Protein AF-F9Q766-F1 (afdb_monomer)

InterPro domains:
  IPR003607 HD/PDEase domain [SM00471] (65-182)
  IPR003607 HD/PDEase domain [cd00077] (67-190)
  IPR006674 HD domain [PF01966] (69-176)
  IPR006674 HD domain [PS51831] (69-190)
  IPR010043 Bifunctional uridylyltransferase/uridylyl-removing enzyme [MF_00277] (1-190)
  IPR010043 Bifunctional uridylyltransferase/uridylyl-removing enzyme [PTHR47320] (4-185)

Radius of gyration: 17.37 Å; Cα contacts (8 Å, |Δi|>4): 204; chains: 1; bounding box: 48×36×42 Å

Organism: NCBI:txid1035188

Sequence (190 aa):
MQIALDSLTIKLSELPLAREKFIRLFNQPQAIRRAFLPMHQYGVLSAYLPQWQAIAGLMQFDLFHIYTVDEHTLQVMLKLENLLSENAAQEHPIAHRIFSQLQDRSLIYSAALFHDIAKGRGGDHAELGAEDIAEFAVLHGFDARESDTMQWLVRAHLLMSVTAQRRDIYDPEVVLDFAGKVKTEYVWII

Solvent-accessible surface area (backbone atoms only — not comparable to full-atom values): 10577 Å² total; per-residue (Å²): 106,55,75,66,55,75,66,53,92,63,54,48,57,76,39,68,70,49,36,56,50,56,53,53,39,50,70,39,88,59,25,44,75,72,44,51,49,5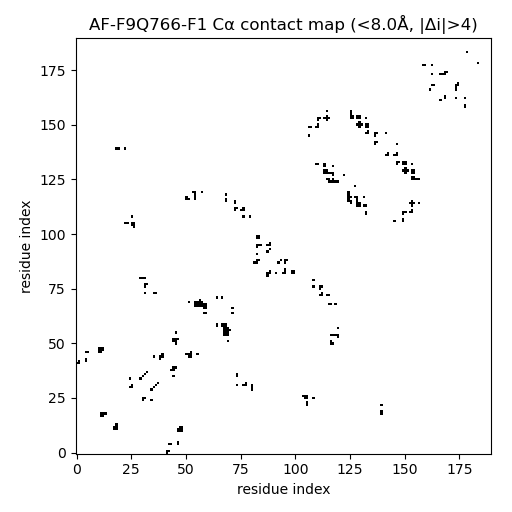2,28,50,80,52,44,49,42,36,49,40,36,66,54,48,48,69,22,55,81,35,72,50,97,56,99,78,46,92,45,26,54,43,57,43,37,50,52,53,44,44,52,58,60,44,29,72,36,75,67,27,44,71,80,36,45,67,60,15,52,57,63,62,64,50,88,71,42,42,60,64,52,50,24,45,66,28,35,64,43,27,52,91,71,69,83,62,30,29,59,51,14,17,54,54,43,37,56,49,24,59,77,64,69,48,52,72,68,56,27,52,50,33,23,48,51,12,46,45,61,55,54,62,59,52,44,66,74,75,46,62,78,86,40,66,66,54,49,50,55,50,46,64,72,71,51,91,81,88,80,75,96,124

pLDDT: mean 89.57, std 13.75, range [28.5, 98.56]

Structure (mmCIF, N/CA/C/O backbone):
data_AF-F9Q766-F1
#
_entry.id   AF-F9Q766-F1
#
loop_
_atom_site.group_PDB
_atom_site.id
_atom_site.type_symbol
_atom_site.label_atom_id
_atom_site.label_alt_id
_atom_site.label_comp_id
_atom_site.label_asym_id
_atom_site.label_entity_id
_atom_site.label_seq_id
_atom_site.pdbx_PDB_ins_code
_atom_site.Cartn_x
_atom_site.Cartn_y
_atom_site.Cartn_z
_atom_site.occupancy
_atom_site.B_iso_or_equiv
_atom_site.auth_seq_id
_atom_site.auth_comp_id
_atom_site.auth_asym_id
_atom_site.auth_atom_id
_atom_site.pdbx_PDB_model_num
ATOM 1 N N . MET A 1 1 ? 19.898 7.372 -14.081 1.00 59.47 1 MET A N 1
ATOM 2 C CA . MET A 1 1 ? 19.228 6.198 -13.486 1.00 59.47 1 MET A CA 1
ATOM 3 C C . MET A 1 1 ? 18.060 5.734 -14.346 1.00 59.47 1 MET A C 1
ATOM 5 O O . MET A 1 1 ? 18.115 4.591 -14.763 1.00 59.47 1 MET A O 1
ATOM 9 N N . GLN A 1 2 ? 17.114 6.605 -14.724 1.00 57.94 2 GLN A N 1
ATOM 10 C CA . GLN A 1 2 ? 16.000 6.257 -15.628 1.00 57.94 2 GLN A CA 1
ATOM 11 C C . GLN A 1 2 ? 16.443 5.547 -16.926 1.00 57.94 2 GLN A C 1
ATOM 13 O O . GLN A 1 2 ? 15.983 4.454 -17.211 1.00 57.94 2 GLN A O 1
ATOM 18 N N . ILE A 1 3 ? 17.470 6.074 -17.609 1.00 59.19 3 ILE A N 1
ATOM 19 C CA . ILE A 1 3 ? 18.052 5.476 -18.831 1.00 59.19 3 ILE A CA 1
ATOM 20 C C . ILE A 1 3 ? 18.528 4.018 -18.634 1.00 59.19 3 ILE A C 1
ATOM 22 O O . ILE A 1 3 ? 18.512 3.231 -19.573 1.00 59.19 3 ILE A O 1
ATOM 26 N N . ALA A 1 4 ? 18.961 3.647 -17.423 1.00 65.12 4 ALA A N 1
ATOM 27 C CA . ALA A 1 4 ? 19.402 2.285 -17.111 1.00 65.12 4 ALA A CA 1
ATOM 28 C C . ALA A 1 4 ? 18.243 1.352 -16.715 1.00 65.12 4 ALA A C 1
ATOM 30 O O . ALA A 1 4 ? 18.403 0.138 -16.755 1.00 65.12 4 ALA A O 1
ATOM 31 N N . LEU A 1 5 ? 17.098 1.907 -16.307 1.00 70.69 5 LEU A N 1
ATOM 32 C CA . LEU A 1 5 ? 15.878 1.144 -16.038 1.00 70.69 5 LEU A CA 1
ATOM 33 C C . LEU A 1 5 ? 15.103 0.892 -17.334 1.00 70.69 5 LEU A C 1
ATOM 35 O O . LEU A 1 5 ? 14.621 -0.214 -17.546 1.00 70.69 5 LEU A O 1
ATOM 39 N N . ASP A 1 6 ? 15.071 1.876 -18.233 1.00 66.44 6 ASP A N 1
ATOM 40 C CA . ASP A 1 6 ? 14.420 1.763 -19.543 1.00 66.44 6 ASP A CA 1
ATOM 41 C C . ASP A 1 6 ? 15.143 0.767 -20.475 1.00 66.44 6 ASP A C 1
ATOM 43 O O . ASP A 1 6 ? 14.571 0.297 -21.456 1.00 66.44 6 ASP A O 1
ATOM 47 N N . SER A 1 7 ? 16.401 0.421 -20.172 1.00 66.88 7 SER A N 1
ATOM 48 C CA . SER A 1 7 ? 17.181 -0.591 -20.896 1.00 66.88 7 SER A CA 1
ATOM 49 C C . SER A 1 7 ? 17.022 -2.015 -20.346 1.00 66.88 7 SER A C 1
ATOM 51 O O . SER A 1 7 ? 17.626 -2.949 -20.885 1.00 66.88 7 SER A O 1
ATOM 53 N N . LEU A 1 8 ? 16.220 -2.211 -19.291 1.00 74.94 8 LEU A N 1
ATOM 54 C CA . LEU A 1 8 ? 15.930 -3.538 -18.758 1.00 74.94 8 LEU A CA 1
ATOM 55 C C . LEU A 1 8 ? 15.088 -4.337 -19.759 1.00 74.94 8 LEU A C 1
ATOM 57 O O . LEU A 1 8 ? 13.990 -3.950 -20.143 1.00 74.94 8 LEU A O 1
ATOM 61 N N . THR A 1 9 ? 15.598 -5.502 -20.150 1.00 74.69 9 THR A N 1
ATOM 62 C CA . THR A 1 9 ? 14.913 -6.446 -21.052 1.00 74.69 9 THR A CA 1
ATOM 63 C C . THR A 1 9 ? 13.869 -7.301 -20.335 1.00 74.69 9 THR A C 1
ATOM 65 O O . THR A 1 9 ? 13.012 -7.899 -20.980 1.00 74.69 9 THR A O 1
ATOM 68 N N . ILE A 1 10 ? 13.943 -7.370 -19.005 1.00 82.00 10 ILE A N 1
ATOM 69 C CA . ILE A 1 10 ? 13.061 -8.150 -18.137 1.00 82.00 10 ILE A CA 1
ATOM 70 C C . ILE A 1 10 ? 12.613 -7.232 -16.996 1.00 82.00 10 ILE A C 1
ATOM 72 O O . ILE A 1 10 ? 13.434 -6.510 -16.426 1.00 82.00 10 ILE A O 1
ATOM 76 N N . LYS A 1 11 ? 11.319 -7.257 -16.654 1.00 84.06 11 LYS A N 1
ATOM 77 C CA . LYS A 1 11 ? 10.776 -6.478 -15.530 1.00 84.06 11 LYS A CA 1
ATOM 78 C C . LYS A 1 11 ? 11.410 -6.940 -14.220 1.00 84.06 11 LYS A C 1
ATOM 80 O O . LYS A 1 11 ? 11.634 -8.135 -14.028 1.00 84.06 11 LYS A O 1
ATOM 85 N N . LEU A 1 12 ? 11.649 -6.020 -13.284 1.00 90.56 12 LEU A N 1
ATOM 86 C CA . LEU A 1 12 ? 12.284 -6.386 -12.011 1.00 90.56 12 LEU A CA 1
ATOM 87 C C . LEU A 1 12 ? 11.450 -7.411 -11.227 1.00 90.56 12 LEU A C 1
ATOM 89 O O . LEU A 1 12 ? 12.023 -8.299 -10.606 1.00 90.56 12 LEU A O 1
ATOM 93 N N . SER A 1 13 ? 10.120 -7.343 -11.312 1.00 92.25 13 SER A N 1
ATOM 94 C CA . SER A 1 13 ? 9.201 -8.296 -10.679 1.00 92.25 13 SER A CA 1
ATOM 95 C C . SER A 1 13 ? 9.311 -9.729 -11.213 1.00 92.25 13 SER A C 1
ATOM 97 O O . SER A 1 13 ? 8.931 -10.655 -10.505 1.00 92.25 13 SER A O 1
ATOM 99 N N . GLU A 1 14 ? 9.902 -9.973 -12.385 1.00 91.06 14 GLU A N 1
ATOM 100 C CA . GLU A 1 14 ? 10.141 -11.336 -12.891 1.00 91.06 14 GLU A CA 1
ATOM 101 C C . GLU A 1 14 ? 11.325 -12.020 -12.190 1.00 91.06 14 GLU A C 1
ATOM 103 O O . GLU A 1 14 ? 11.412 -13.250 -12.151 1.00 91.06 14 GLU A O 1
ATOM 108 N N . LEU A 1 15 ? 12.217 -11.250 -11.559 1.00 93.88 15 LEU A N 1
ATOM 109 C CA . LEU A 1 15 ? 13.381 -11.778 -10.850 1.00 93.88 15 LEU A CA 1
ATOM 110 C C . LEU A 1 15 ? 12.980 -12.246 -9.436 1.00 93.88 15 LEU A C 1
ATOM 112 O O . LEU A 1 15 ? 12.622 -11.408 -8.605 1.00 93.88 15 LEU A O 1
ATOM 116 N N . PRO A 1 16 ? 13.109 -13.545 -9.087 1.00 94.75 16 PRO A N 1
ATOM 117 C CA . PRO A 1 16 ? 12.688 -14.052 -7.775 1.00 94.75 16 PRO A CA 1
ATOM 118 C C . PRO A 1 16 ? 13.337 -13.324 -6.592 1.00 94.75 16 PRO A C 1
ATOM 120 O O . PRO A 1 16 ? 12.666 -12.981 -5.622 1.00 94.75 16 PRO A O 1
ATOM 123 N N . LEU A 1 17 ? 14.632 -13.011 -6.703 1.00 95.31 17 LEU A N 1
ATOM 124 C CA . LEU A 1 17 ? 15.362 -12.286 -5.662 1.00 95.31 17 LEU A CA 1
ATOM 125 C C . LEU A 1 17 ? 14.868 -10.840 -5.498 1.00 95.31 17 LEU A C 1
ATOM 127 O O . LEU A 1 17 ? 14.910 -10.295 -4.396 1.00 95.31 17 LEU A O 1
ATOM 131 N N . ALA A 1 18 ? 14.412 -10.204 -6.580 1.00 95.62 18 ALA A N 1
ATOM 132 C CA . ALA A 1 18 ? 13.830 -8.871 -6.497 1.00 95.62 18 ALA A CA 1
ATOM 133 C C . ALA A 1 18 ? 12.476 -8.919 -5.783 1.00 95.62 18 ALA A C 1
ATOM 135 O O . ALA A 1 18 ? 12.241 -8.071 -4.928 1.00 95.62 18 ALA A O 1
ATOM 136 N N . ARG A 1 19 ? 11.648 -9.943 -6.046 1.00 96.75 19 ARG A N 1
ATOM 137 C CA . ARG A 1 19 ? 10.374 -10.156 -5.337 1.00 96.75 19 ARG A CA 1
ATOM 138 C C . ARG A 1 19 ? 10.551 -10.355 -3.847 1.00 96.75 19 ARG A C 1
ATOM 140 O O . ARG A 1 19 ? 9.938 -9.647 -3.051 1.00 96.75 19 ARG A O 1
ATOM 147 N N . GLU A 1 20 ? 11.457 -11.249 -3.471 1.00 95.94 20 GLU A N 1
ATOM 148 C CA . GLU A 1 20 ? 11.796 -11.490 -2.070 1.00 95.94 20 GLU A CA 1
ATOM 149 C C . GLU A 1 20 ? 12.248 -10.196 -1.375 1.00 95.94 20 GLU A C 1
ATOM 151 O O . GLU A 1 20 ? 11.789 -9.871 -0.279 1.00 95.94 20 GLU A O 1
ATOM 156 N N . LYS A 1 21 ? 13.137 -9.425 -2.017 1.00 96.56 21 LYS A N 1
ATOM 157 C CA . LYS A 1 21 ? 13.626 -8.156 -1.463 1.00 96.56 21 LYS A CA 1
ATOM 158 C C . LYS A 1 21 ? 12.526 -7.103 -1.374 1.00 96.56 21 LYS A C 1
ATOM 160 O O . LYS A 1 21 ? 12.472 -6.416 -0.361 1.00 96.56 21 LYS A O 1
ATOM 165 N N . PHE A 1 22 ? 11.671 -6.987 -2.387 1.00 97.44 22 PHE A N 1
ATOM 166 C CA . PHE A 1 22 ? 10.575 -6.022 -2.423 1.00 97.44 22 PHE A CA 1
ATOM 167 C C . PHE A 1 22 ? 9.623 -6.223 -1.242 1.00 97.44 22 PHE A C 1
ATOM 169 O O . PHE A 1 22 ? 9.374 -5.280 -0.498 1.00 97.44 22 PHE A O 1
ATOM 176 N N . ILE A 1 23 ? 9.180 -7.460 -0.998 1.00 97.25 23 ILE A N 1
ATOM 177 C CA . ILE A 1 23 ? 8.314 -7.771 0.147 1.00 97.25 23 ILE A CA 1
ATOM 178 C C . ILE A 1 23 ? 9.034 -7.507 1.471 1.00 97.25 23 ILE A C 1
ATOM 180 O O . ILE A 1 23 ? 8.492 -6.852 2.359 1.00 97.25 23 ILE A O 1
ATOM 184 N N . ARG A 1 24 ? 10.307 -7.905 1.594 1.00 96.12 24 ARG A N 1
ATOM 185 C CA . ARG A 1 24 ? 11.097 -7.643 2.809 1.00 96.12 24 ARG A CA 1
ATOM 186 C C . ARG A 1 24 ? 11.264 -6.162 3.140 1.00 96.12 24 ARG A C 1
ATOM 188 O O . ARG A 1 24 ? 11.460 -5.850 4.317 1.00 96.12 24 ARG A O 1
ATOM 195 N N . LEU A 1 25 ? 11.211 -5.264 2.151 1.00 97.25 25 LEU A N 1
ATOM 196 C CA . LEU A 1 25 ? 11.295 -3.824 2.397 1.00 97.25 25 LEU A CA 1
ATOM 197 C C . LEU A 1 25 ? 10.145 -3.339 3.280 1.00 97.25 25 LEU A C 1
ATOM 199 O O . LEU A 1 25 ? 10.403 -2.510 4.145 1.00 97.25 25 LEU A O 1
ATOM 203 N N . PHE A 1 26 ? 8.929 -3.877 3.134 1.00 96.44 26 PHE A N 1
ATOM 204 C CA . PHE A 1 26 ? 7.757 -3.452 3.915 1.00 96.44 26 PHE A CA 1
ATOM 205 C C . PHE A 1 26 ? 7.918 -3.628 5.428 1.00 96.44 26 PHE A C 1
ATOM 207 O O . PHE A 1 26 ? 7.305 -2.895 6.203 1.00 96.44 26 PHE A O 1
ATOM 214 N N . ASN A 1 27 ? 8.777 -4.556 5.849 1.00 94.00 27 ASN A N 1
ATOM 215 C CA . ASN A 1 27 ? 9.058 -4.824 7.257 1.00 94.00 27 ASN A CA 1
ATOM 216 C C . ASN A 1 27 ? 10.316 -4.106 7.776 1.00 94.00 27 ASN A C 1
ATOM 218 O O . ASN A 1 27 ? 10.723 -4.321 8.917 1.00 94.00 27 ASN A O 1
ATOM 222 N N . GLN A 1 28 ? 10.948 -3.245 6.970 1.00 95.75 28 GLN A N 1
ATOM 223 C CA . GLN A 1 28 ? 12.070 -2.424 7.425 1.00 95.75 28 GLN A CA 1
ATOM 224 C C . GLN A 1 28 ? 11.591 -1.152 8.143 1.00 95.75 28 GLN A C 1
ATOM 226 O O . GLN A 1 28 ? 10.546 -0.593 7.801 1.00 95.75 28 GLN A O 1
ATOM 231 N N . PRO A 1 29 ? 12.367 -0.624 9.108 1.00 93.31 29 PRO A N 1
ATOM 232 C CA . PRO A 1 29 ? 12.057 0.652 9.737 1.00 93.31 29 PRO A CA 1
ATOM 233 C C . PRO A 1 29 ? 11.992 1.782 8.710 1.00 93.31 29 PRO A C 1
ATOM 235 O O . PRO A 1 29 ? 12.954 2.018 7.973 1.00 93.31 29 PRO A O 1
ATOM 238 N N . GLN A 1 30 ? 10.878 2.515 8.721 1.00 95.81 30 GLN A N 1
ATOM 239 C CA . GLN A 1 30 ? 10.600 3.598 7.776 1.00 95.81 30 GLN A CA 1
ATOM 240 C C . GLN A 1 30 ? 10.667 3.138 6.304 1.00 95.81 30 GLN A C 1
ATOM 242 O O . GLN A 1 30 ? 11.219 3.839 5.452 1.00 95.81 30 GLN A O 1
ATOM 247 N N . ALA A 1 31 ? 10.165 1.930 6.023 1.00 96.50 31 ALA A N 1
ATOM 248 C CA . ALA A 1 31 ? 10.119 1.316 4.700 1.00 96.50 31 ALA A CA 1
ATOM 249 C C . ALA A 1 31 ? 9.670 2.283 3.597 1.00 96.50 31 ALA A C 1
ATOM 251 O O . ALA A 1 31 ? 10.322 2.398 2.558 1.00 96.50 31 ALA A O 1
ATOM 252 N N . ILE A 1 32 ? 8.575 3.004 3.819 1.00 98.06 32 ILE A N 1
ATOM 253 C CA . ILE A 1 32 ? 7.958 3.854 2.810 1.00 98.06 32 ILE A CA 1
ATOM 254 C C . ILE A 1 32 ? 8.838 5.066 2.553 1.00 98.06 32 ILE A C 1
ATOM 256 O O . ILE A 1 32 ? 9.240 5.306 1.414 1.00 98.06 32 ILE A O 1
ATOM 260 N N . ARG A 1 33 ? 9.228 5.787 3.608 1.00 98.06 33 ARG A N 1
ATOM 261 C CA . ARG A 1 33 ? 10.082 6.972 3.480 1.00 98.06 33 ARG A CA 1
ATOM 262 C C . ARG A 1 33 ? 11.474 6.653 2.938 1.00 98.06 33 ARG A C 1
ATOM 264 O O . ARG A 1 33 ? 12.026 7.454 2.189 1.00 98.06 33 ARG A O 1
ATOM 271 N N . ARG A 1 34 ? 12.067 5.524 3.333 1.00 97.62 34 ARG A N 1
ATOM 272 C CA . ARG A 1 34 ? 13.469 5.191 3.025 1.00 97.62 34 ARG A CA 1
ATOM 273 C C . ARG A 1 34 ? 13.648 4.323 1.787 1.00 97.62 34 ARG A C 1
ATOM 275 O O . ARG A 1 34 ? 14.756 4.306 1.257 1.00 97.62 34 ARG A O 1
ATOM 282 N N . ALA A 1 35 ? 12.614 3.616 1.337 1.00 97.19 35 ALA A N 1
ATOM 283 C CA . ALA A 1 35 ? 12.692 2.749 0.165 1.00 97.19 35 ALA A CA 1
ATOM 284 C C . ALA A 1 35 ? 11.667 3.122 -0.910 1.00 97.19 35 ALA A C 1
ATOM 286 O O . ALA A 1 35 ? 12.073 3.504 -2.004 1.00 97.19 35 ALA A O 1
ATOM 287 N N . PHE A 1 36 ? 10.366 3.075 -0.614 1.00 98.06 36 PHE A N 1
ATOM 288 C CA . PHE A 1 36 ? 9.330 3.234 -1.647 1.00 98.06 36 PHE A CA 1
ATOM 289 C C . PHE A 1 36 ? 9.278 4.643 -2.240 1.00 98.06 36 PHE A C 1
ATOM 291 O O . PHE A 1 36 ? 9.164 4.787 -3.455 1.00 98.06 36 PHE A O 1
ATOM 298 N N . LEU A 1 37 ? 9.439 5.679 -1.415 1.00 97.62 37 LEU A N 1
ATOM 299 C CA . LEU A 1 37 ? 9.483 7.062 -1.883 1.00 97.62 37 LEU A CA 1
ATOM 300 C C . LEU A 1 37 ? 10.687 7.308 -2.822 1.00 97.62 37 LEU A C 1
ATOM 302 O O . LEU A 1 37 ? 10.465 7.759 -3.946 1.00 97.62 37 LEU A O 1
ATOM 306 N N . PRO A 1 38 ? 11.939 6.942 -2.468 1.00 97.06 38 PRO A N 1
ATOM 307 C CA . PRO A 1 38 ? 13.047 6.962 -3.424 1.00 97.06 38 PRO A CA 1
ATOM 308 C C . PRO A 1 38 ? 12.810 6.090 -4.663 1.00 97.06 38 PRO A C 1
ATOM 310 O O . PRO A 1 38 ? 13.111 6.512 -5.776 1.00 97.06 38 PRO A O 1
ATOM 313 N N . MET A 1 39 ? 12.257 4.882 -4.508 1.00 96.56 39 MET A N 1
ATOM 314 C CA . MET A 1 39 ? 11.959 4.000 -5.642 1.00 96.56 39 MET A CA 1
ATOM 315 C C . MET A 1 39 ? 10.992 4.651 -6.629 1.00 96.56 39 MET A C 1
ATOM 317 O O . MET A 1 39 ? 11.165 4.492 -7.835 1.00 96.56 39 MET A O 1
ATOM 321 N N . HIS A 1 40 ? 10.005 5.394 -6.136 1.00 96.12 40 HIS A N 1
ATOM 322 C CA . HIS A 1 40 ? 9.117 6.185 -6.970 1.00 96.12 40 HIS A CA 1
ATOM 323 C C . HIS A 1 40 ? 9.859 7.335 -7.665 1.00 96.12 40 HIS A C 1
ATOM 325 O O . HIS A 1 40 ? 9.851 7.401 -8.893 1.00 96.12 40 HIS A O 1
ATOM 331 N N . GLN A 1 41 ? 10.574 8.173 -6.905 1.00 94.75 41 GLN A N 1
ATOM 332 C CA . GLN A 1 41 ? 11.314 9.337 -7.424 1.00 94.75 41 GLN A CA 1
ATOM 333 C C . GLN A 1 41 ? 12.322 8.976 -8.521 1.00 94.75 41 GLN A C 1
ATOM 335 O O . GLN A 1 41 ? 12.615 9.777 -9.407 1.00 94.75 41 GLN A O 1
ATOM 340 N N . TYR A 1 42 ? 12.870 7.767 -8.448 1.00 93.69 42 TYR A N 1
ATOM 341 C CA . TYR A 1 42 ? 13.897 7.275 -9.353 1.00 93.69 42 TYR A CA 1
ATOM 342 C C . TYR A 1 42 ? 13.393 6.280 -10.405 1.00 93.69 42 TYR A C 1
ATOM 344 O O . TYR A 1 42 ? 14.214 5.702 -11.118 1.00 93.69 42 TYR A O 1
ATOM 352 N N . GLY A 1 43 ? 12.076 6.066 -10.495 1.00 91.94 43 GLY A N 1
ATOM 353 C CA . GLY A 1 43 ? 11.441 5.211 -11.504 1.00 91.94 43 GLY A CA 1
ATOM 354 C C . GLY A 1 43 ? 11.577 3.703 -11.268 1.00 91.94 43 GLY A C 1
ATOM 355 O O . GLY A 1 43 ? 11.085 2.911 -12.069 1.00 91.94 43 GLY A O 1
ATOM 356 N N . VAL A 1 44 ? 12.198 3.279 -10.163 1.00 94.38 44 VAL A N 1
ATOM 357 C CA . VAL A 1 44 ? 12.340 1.861 -9.792 1.00 94.38 44 VAL A CA 1
ATOM 358 C C . VAL A 1 44 ? 10.973 1.221 -9.567 1.00 94.38 44 VAL A C 1
ATOM 360 O O . VAL A 1 44 ? 10.765 0.081 -9.972 1.00 94.38 44 VAL A O 1
ATOM 363 N N . LEU A 1 45 ? 10.032 1.948 -8.957 1.00 94.62 45 LEU A N 1
ATOM 364 C CA . LEU A 1 45 ? 8.690 1.426 -8.699 1.00 94.62 45 LEU A CA 1
ATOM 365 C C . LEU A 1 45 ? 7.926 1.172 -10.009 1.00 94.62 45 LEU A C 1
ATOM 367 O O . LEU A 1 45 ? 7.337 0.107 -10.157 1.00 94.62 45 LEU A O 1
ATOM 371 N N . SER A 1 46 ? 8.041 2.069 -10.995 1.00 93.31 46 SER A N 1
ATOM 372 C CA . SER A 1 46 ? 7.484 1.876 -12.344 1.00 93.31 46 SER A CA 1
ATOM 373 C C . SER A 1 46 ? 8.147 0.716 -13.097 1.00 93.31 46 SER A C 1
ATOM 375 O O . SER A 1 46 ? 7.470 -0.045 -13.779 1.00 93.31 46 SER A O 1
ATOM 377 N N . ALA A 1 47 ? 9.467 0.548 -12.955 1.00 92.31 47 ALA A N 1
ATOM 378 C CA . ALA A 1 47 ? 10.200 -0.569 -13.560 1.00 92.31 47 ALA A CA 1
ATOM 379 C C . ALA A 1 47 ? 9.873 -1.927 -12.907 1.00 92.31 47 ALA A C 1
ATOM 381 O O . ALA A 1 47 ? 1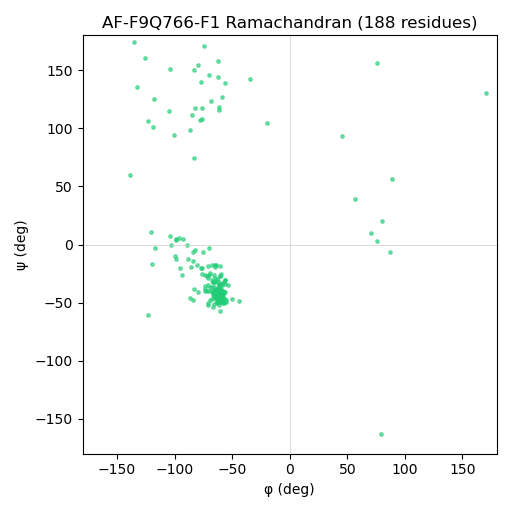0.021 -2.985 -13.527 1.00 92.31 47 ALA A O 1
ATOM 382 N N . TYR A 1 48 ? 9.455 -1.907 -11.641 1.00 94.75 48 TYR A N 1
ATOM 383 C CA . TYR A 1 48 ? 9.060 -3.092 -10.892 1.00 94.75 48 TYR A CA 1
ATOM 384 C C . TYR A 1 48 ? 7.602 -3.479 -11.147 1.00 94.75 48 TYR A C 1
ATOM 386 O O . TYR A 1 48 ? 7.319 -4.647 -11.420 1.00 94.75 48 TYR A O 1
ATOM 394 N N . LEU A 1 49 ? 6.693 -2.506 -11.078 1.00 93.69 49 LEU A N 1
ATOM 395 C CA . LEU A 1 49 ? 5.251 -2.699 -11.159 1.00 93.69 49 LEU A CA 1
ATOM 396 C C . LEU A 1 49 ? 4.689 -1.947 -12.382 1.00 93.69 49 LEU A C 1
ATOM 398 O O . LEU A 1 49 ? 4.487 -0.735 -12.313 1.00 93.69 49 LEU A O 1
ATOM 402 N N . PRO A 1 50 ? 4.396 -2.635 -13.500 1.00 90.12 50 PRO A N 1
ATOM 403 C CA . PRO A 1 50 ? 3.859 -2.007 -14.713 1.00 90.12 50 PRO A CA 1
ATOM 404 C C . PRO A 1 50 ? 2.570 -1.215 -14.477 1.00 90.12 50 PRO A C 1
ATOM 406 O O . PRO A 1 50 ? 2.347 -0.174 -15.086 1.00 90.12 50 PRO A O 1
ATOM 409 N N . GLN A 1 51 ? 1.733 -1.688 -13.557 1.00 94.31 51 GLN A N 1
ATOM 410 C CA . GLN A 1 51 ? 0.510 -1.019 -13.139 1.00 94.31 51 GLN A CA 1
ATOM 411 C C . GLN A 1 51 ? 0.797 0.364 -12.529 1.00 94.31 51 GLN A C 1
ATOM 413 O O . GLN A 1 51 ? 0.052 1.310 -12.773 1.00 94.31 51 GLN A O 1
ATOM 418 N N . TRP A 1 52 ? 1.918 0.510 -11.811 1.00 96.31 52 TRP A N 1
ATOM 419 C CA . TRP A 1 52 ? 2.368 1.797 -11.278 1.00 96.31 52 TRP A CA 1
ATOM 420 C C . TRP A 1 52 ? 2.729 2.777 -12.394 1.00 96.31 52 TRP A C 1
ATOM 422 O O . TRP A 1 52 ? 2.403 3.958 -12.318 1.00 96.31 52 TRP A O 1
ATOM 432 N N . GLN A 1 53 ? 3.366 2.293 -13.464 1.00 92.69 53 GLN A N 1
ATOM 433 C CA . GLN A 1 53 ? 3.711 3.127 -14.616 1.00 92.69 53 GLN A CA 1
ATOM 434 C C . GLN A 1 53 ? 2.471 3.777 -15.249 1.00 92.69 53 GLN A C 1
ATOM 436 O O . GLN A 1 53 ? 2.563 4.902 -15.730 1.00 92.69 53 GLN A O 1
ATOM 441 N N . ALA A 1 54 ? 1.318 3.100 -15.227 1.00 93.12 54 ALA A N 1
ATOM 442 C CA . ALA A 1 54 ? 0.071 3.621 -15.785 1.00 93.12 54 ALA A CA 1
ATOM 443 C C . ALA A 1 54 ? -0.550 4.758 -14.953 1.00 93.12 54 ALA A C 1
ATOM 445 O O . ALA A 1 54 ? -1.255 5.598 -15.510 1.00 93.12 54 ALA A O 1
ATOM 446 N N . ILE A 1 55 ? -0.289 4.794 -13.643 1.00 95.62 55 ILE A N 1
ATOM 447 C CA . ILE A 1 55 ? -0.801 5.834 -12.737 1.00 95.62 55 ILE A CA 1
ATOM 448 C C . ILE A 1 55 ? 0.231 6.924 -12.423 1.00 95.62 55 ILE A C 1
ATOM 450 O O . ILE A 1 55 ? -0.118 7.942 -11.826 1.00 95.62 55 ILE A O 1
ATOM 454 N N . ALA A 1 56 ? 1.493 6.724 -12.815 1.00 94.25 56 ALA A N 1
ATOM 455 C CA . ALA A 1 56 ? 2.566 7.673 -12.568 1.00 94.25 56 ALA A CA 1
ATOM 456 C C . ALA A 1 56 ? 2.273 9.018 -13.255 1.00 94.25 56 ALA A C 1
ATOM 458 O O . ALA A 1 56 ? 2.139 9.084 -14.479 1.00 94.25 56 ALA A O 1
ATOM 459 N N . GLY A 1 57 ? 2.157 10.095 -12.476 1.00 92.75 57 GLY A N 1
ATOM 460 C CA . GLY A 1 57 ? 1.786 11.419 -12.978 1.00 92.75 57 GLY A CA 1
ATOM 461 C C . GLY A 1 57 ? 0.326 11.558 -13.437 1.00 92.75 57 GLY A C 1
ATOM 462 O O . GLY A 1 57 ? -0.028 12.573 -14.043 1.00 92.75 57 GLY A O 1
ATOM 463 N N . LEU A 1 58 ? -0.537 10.571 -13.176 1.00 93.12 58 LEU A N 1
ATOM 464 C CA . LEU A 1 58 ? -1.940 10.607 -13.585 1.00 93.12 58 LEU A CA 1
ATOM 465 C C . LEU A 1 58 ? -2.738 11.545 -12.671 1.00 93.12 58 LEU A C 1
ATOM 467 O O . LEU A 1 58 ? -3.010 11.219 -11.517 1.00 93.12 58 LEU A O 1
ATOM 471 N N . MET A 1 59 ? -3.139 12.708 -13.186 1.00 90.12 59 MET A N 1
ATOM 472 C CA . MET A 1 59 ? -4.035 13.627 -12.475 1.00 90.12 59 MET A CA 1
ATOM 473 C C . MET A 1 59 ? -5.485 13.147 -12.525 1.00 90.12 59 MET A C 1
ATOM 475 O O . MET A 1 59 ? -5.981 12.746 -13.580 1.00 90.12 59 MET A O 1
ATOM 479 N N . GLN A 1 60 ? -6.195 13.285 -11.405 1.00 77.19 60 GLN A N 1
ATOM 480 C CA . GLN A 1 60 ? -7.650 13.175 -11.367 1.00 77.19 60 GLN A CA 1
ATOM 481 C C . GLN A 1 60 ? -8.261 14.561 -11.218 1.00 77.19 60 GLN A C 1
ATOM 483 O O . GLN A 1 60 ? -8.058 15.245 -10.222 1.00 77.19 60 GLN A O 1
ATOM 488 N N . PHE A 1 61 ? -8.993 14.994 -12.239 1.00 66.19 61 PHE A N 1
ATOM 489 C CA . PHE A 1 61 ? -9.639 16.301 -12.243 1.00 66.19 61 PHE A CA 1
ATOM 490 C C . PHE A 1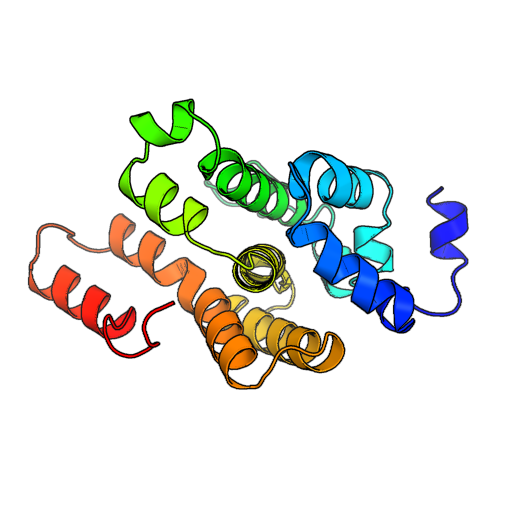 61 ? -10.976 16.234 -11.504 1.00 66.19 61 PHE A C 1
ATOM 492 O O . PHE A 1 61 ? -12.042 16.238 -12.117 1.00 66.19 61 PHE A O 1
ATOM 499 N N . ASP A 1 62 ? -10.920 16.169 -10.179 1.00 65.81 62 ASP A N 1
ATOM 500 C CA . ASP A 1 62 ? -12.074 16.407 -9.320 1.00 65.81 62 ASP A CA 1
ATOM 501 C C . ASP A 1 62 ? -11.704 17.304 -8.130 1.00 65.81 62 ASP A C 1
ATOM 503 O O . ASP A 1 62 ? -10.554 17.702 -7.950 1.00 65.81 62 ASP A O 1
ATOM 507 N N . LEU A 1 63 ? -12.710 17.681 -7.340 1.00 54.22 63 LEU A N 1
ATOM 508 C CA . LEU A 1 63 ? -12.574 18.657 -6.256 1.00 54.22 63 LEU A CA 1
ATOM 509 C C . LEU A 1 63 ? -11.752 18.153 -5.053 1.00 54.22 63 LEU A C 1
ATOM 511 O O . LEU A 1 63 ? -11.553 18.917 -4.109 1.00 54.22 63 LEU A O 1
ATOM 515 N N . PHE A 1 64 ? -11.292 16.899 -5.059 1.00 56.12 64 PHE A N 1
ATOM 516 C CA . PHE A 1 64 ? -10.660 16.250 -3.909 1.00 56.12 64 PHE A CA 1
ATOM 517 C C . PHE A 1 64 ? -9.215 15.798 -4.168 1.00 56.12 64 PHE A C 1
ATOM 519 O O . PHE A 1 64 ? -8.478 15.580 -3.204 1.00 56.12 64 PHE A O 1
ATOM 526 N N . HIS A 1 65 ? -8.773 15.702 -5.425 1.00 67.69 65 HIS A N 1
ATOM 527 C CA . HIS A 1 65 ? -7.427 15.227 -5.761 1.00 67.69 65 HIS A CA 1
ATOM 528 C C . HIS A 1 65 ? -6.466 16.383 -6.073 1.00 67.69 65 HIS A C 1
ATOM 530 O O . HIS A 1 65 ? -6.356 16.868 -7.195 1.00 67.69 65 HIS A O 1
ATOM 536 N N . ILE A 1 66 ? -5.730 16.812 -5.043 1.00 78.88 66 ILE A N 1
ATOM 537 C CA . ILE A 1 66 ? -4.597 17.748 -5.177 1.00 78.88 66 ILE A CA 1
ATOM 538 C C . ILE A 1 66 ? -3.354 17.021 -5.730 1.00 78.88 66 ILE A C 1
ATOM 540 O O . ILE A 1 66 ? -2.490 17.640 -6.350 1.00 78.88 66 ILE A O 1
ATOM 544 N N . TYR A 1 67 ? -3.277 15.705 -5.516 1.00 84.62 67 TYR A N 1
ATOM 545 C CA . TYR A 1 67 ? -2.169 14.844 -5.919 1.00 84.62 67 TYR A CA 1
ATOM 546 C C . TYR A 1 67 ? -2.524 14.015 -7.156 1.00 84.62 67 TYR A C 1
ATOM 548 O O . TYR A 1 67 ? -3.681 13.636 -7.349 1.00 84.62 67 TYR A O 1
ATOM 556 N N . THR A 1 68 ? -1.512 13.682 -7.956 1.00 93.94 68 THR A N 1
ATOM 557 C CA . THR A 1 68 ? -1.602 12.587 -8.927 1.00 93.94 68 THR A CA 1
ATOM 558 C C . THR A 1 68 ? -1.838 11.261 -8.192 1.00 93.94 68 THR A C 1
ATOM 560 O O . THR A 1 68 ? -1.563 11.149 -6.996 1.00 93.94 68 THR A O 1
ATOM 563 N N . VAL A 1 69 ? -2.383 10.251 -8.874 1.00 95.06 69 VAL A N 1
ATOM 564 C CA . VAL A 1 69 ? -2.785 8.973 -8.250 1.00 95.06 69 VAL A CA 1
ATOM 565 C C . VAL A 1 69 ? -1.612 8.267 -7.551 1.00 95.06 69 VAL A C 1
ATOM 567 O O . VAL A 1 69 ? -1.762 7.738 -6.449 1.00 95.06 69 VAL A O 1
ATOM 570 N N . ASP A 1 70 ? -0.432 8.288 -8.161 1.00 95.75 70 ASP A N 1
ATOM 571 C CA . ASP A 1 70 ? 0.817 7.762 -7.602 1.00 95.75 70 ASP A CA 1
ATOM 572 C C . ASP A 1 70 ? 1.259 8.503 -6.332 1.00 95.75 70 ASP A C 1
ATOM 574 O O . ASP A 1 70 ? 1.531 7.871 -5.308 1.00 95.75 70 ASP A O 1
ATOM 578 N N . GLU A 1 71 ? 1.271 9.837 -6.361 1.00 95.75 71 GLU A N 1
ATOM 579 C CA . GLU A 1 71 ? 1.639 10.647 -5.197 1.00 95.75 71 GLU A CA 1
ATOM 580 C C . GLU A 1 71 ? 0.610 10.480 -4.070 1.00 95.75 71 GLU A C 1
ATOM 582 O O . GLU A 1 71 ? 0.986 10.291 -2.915 1.00 95.75 71 GLU A O 1
ATOM 587 N N . HIS A 1 72 ? -0.688 10.441 -4.392 1.00 95.06 72 HIS A N 1
ATOM 588 C CA . HIS A 1 72 ? -1.744 10.128 -3.428 1.00 95.06 72 HIS A CA 1
ATOM 589 C C . HIS A 1 72 ? -1.489 8.784 -2.739 1.00 95.06 72 HIS A C 1
ATOM 591 O O . HIS A 1 72 ? -1.516 8.693 -1.509 1.00 95.06 72 HIS A O 1
ATOM 597 N N . THR A 1 73 ? -1.179 7.755 -3.526 1.00 97.06 73 THR A N 1
ATOM 598 C CA . THR A 1 73 ? -0.898 6.415 -3.011 1.00 97.06 73 THR A CA 1
ATOM 599 C C . THR A 1 73 ? 0.301 6.418 -2.063 1.00 97.06 73 THR A C 1
ATOM 601 O O . THR A 1 73 ? 0.227 5.853 -0.969 1.00 97.06 73 THR A O 1
ATOM 604 N N . LEU A 1 74 ? 1.379 7.129 -2.402 1.00 97.75 74 LEU A N 1
ATOM 605 C CA . LEU A 1 74 ? 2.525 7.282 -1.502 1.00 97.75 74 LEU A CA 1
ATOM 606 C C . LEU A 1 74 ? 2.185 8.046 -0.225 1.00 97.75 74 LEU A C 1
ATOM 608 O O . LEU A 1 74 ? 2.644 7.650 0.847 1.00 97.75 74 LEU A O 1
ATOM 612 N N . GLN A 1 75 ? 1.370 9.099 -0.297 1.00 96.81 75 GLN A N 1
ATOM 613 C CA . GLN A 1 75 ? 0.925 9.831 0.892 1.00 96.81 75 GLN A CA 1
ATOM 614 C C . GLN A 1 75 ? 0.112 8.934 1.836 1.00 96.81 75 GLN A C 1
ATOM 616 O O . GLN A 1 75 ? 0.320 8.976 3.051 1.00 96.81 75 GLN A O 1
ATOM 621 N N . VAL A 1 76 ? -0.751 8.061 1.303 1.00 96.62 76 VAL A N 1
ATOM 622 C CA . VAL A 1 76 ? -1.477 7.054 2.099 1.00 96.62 76 VAL A CA 1
ATOM 623 C C . VAL A 1 76 ? -0.500 6.100 2.787 1.00 96.62 76 VAL A C 1
ATOM 625 O O . VAL A 1 76 ? -0.587 5.891 3.999 1.00 96.62 76 VAL A O 1
ATOM 628 N N . MET A 1 77 ? 0.479 5.567 2.053 1.00 98.25 77 MET A N 1
ATOM 629 C CA . MET A 1 77 ? 1.492 4.667 2.616 1.00 98.25 77 MET A CA 1
ATOM 630 C C . MET A 1 77 ? 2.351 5.360 3.688 1.00 98.25 77 MET A C 1
ATOM 632 O O . MET A 1 77 ? 2.630 4.771 4.733 1.00 98.25 77 MET A O 1
ATOM 636 N N . LEU A 1 78 ? 2.726 6.627 3.485 1.00 98.25 78 LEU A N 1
ATOM 637 C CA . LEU A 1 78 ? 3.452 7.434 4.472 1.00 98.25 78 LEU A CA 1
ATOM 638 C C . LEU A 1 78 ? 2.603 7.713 5.718 1.00 98.25 78 LEU A C 1
ATOM 640 O O . LEU A 1 78 ? 3.133 7.715 6.831 1.00 98.25 78 LEU A O 1
ATOM 644 N N . LYS A 1 79 ? 1.289 7.918 5.568 1.00 97.06 79 LYS A N 1
ATOM 645 C CA . LYS A 1 79 ? 0.377 8.086 6.706 1.00 97.06 79 LYS A CA 1
ATOM 646 C C . LYS A 1 79 ? 0.254 6.794 7.513 1.00 97.06 79 LYS A C 1
ATOM 648 O O . LYS A 1 79 ? 0.279 6.878 8.740 1.00 97.06 79 LYS A O 1
ATOM 653 N N . LEU A 1 80 ? 0.182 5.632 6.853 1.00 97.00 80 LEU A N 1
ATOM 654 C CA . LEU A 1 80 ? 0.232 4.321 7.514 1.00 97.00 80 LEU A CA 1
ATOM 655 C C . LEU A 1 80 ? 1.542 4.138 8.284 1.00 97.00 80 LEU A C 1
ATOM 657 O O . LEU A 1 80 ? 1.514 3.813 9.465 1.00 97.00 80 LEU A O 1
ATOM 661 N N . GLU A 1 81 ? 2.686 4.427 7.667 1.00 97.31 81 GLU A N 1
ATOM 662 C CA . GLU A 1 81 ? 3.987 4.373 8.343 1.00 97.31 81 GLU A CA 1
ATOM 663 C C . GLU A 1 81 ? 4.044 5.295 9.568 1.00 97.31 81 GLU A C 1
ATOM 665 O O . GLU A 1 81 ? 4.532 4.906 10.633 1.00 97.31 81 GLU A O 1
ATOM 670 N N . ASN A 1 82 ? 3.486 6.502 9.452 1.00 97.06 82 ASN A N 1
ATOM 671 C CA . ASN A 1 82 ? 3.431 7.465 10.545 1.00 97.06 82 ASN A CA 1
ATOM 672 C C . ASN A 1 82 ? 2.561 6.994 11.721 1.00 97.06 82 ASN A C 1
ATOM 674 O O . ASN A 1 82 ? 2.732 7.513 12.826 1.00 97.06 82 ASN A O 1
ATOM 678 N N . LEU A 1 83 ? 1.678 6.000 11.541 1.00 97.06 83 LEU A N 1
ATOM 679 C CA . LEU A 1 83 ? 0.939 5.394 12.654 1.00 97.06 83 LEU A CA 1
ATOM 680 C C . LEU A 1 83 ? 1.863 4.753 13.689 1.00 97.06 83 LEU A C 1
ATOM 682 O O . LEU A 1 83 ? 1.425 4.569 14.813 1.00 97.06 83 LEU A O 1
ATOM 686 N N . LEU A 1 84 ? 3.126 4.460 13.365 1.00 95.00 84 LEU A N 1
ATOM 687 C CA . LEU A 1 84 ? 4.118 3.952 14.320 1.00 95.00 84 LEU A CA 1
ATOM 688 C C . LEU A 1 84 ? 4.784 5.053 15.167 1.00 95.00 84 LEU A C 1
ATOM 690 O O . LEU A 1 84 ? 5.581 4.744 16.049 1.00 95.00 84 LEU A O 1
ATOM 694 N N . SER A 1 85 ? 4.493 6.330 14.907 1.00 95.38 85 SER A N 1
ATOM 695 C CA . SER A 1 85 ? 5.063 7.452 15.662 1.00 95.38 85 SER A CA 1
ATOM 696 C C . SER A 1 85 ? 4.362 7.682 17.005 1.00 95.38 85 SER A C 1
ATOM 698 O O . SER A 1 85 ? 3.172 7.406 17.161 1.00 95.38 85 SER A O 1
ATOM 700 N N . GLU A 1 86 ? 5.078 8.282 17.958 1.00 94.94 86 GLU A N 1
ATOM 701 C CA . GLU A 1 86 ? 4.510 8.702 19.249 1.00 94.94 86 GLU A CA 1
ATOM 702 C C . GLU A 1 86 ? 3.401 9.749 19.085 1.00 94.94 86 GLU A C 1
ATOM 704 O O . GLU A 1 86 ? 2.405 9.720 19.805 1.00 94.94 86 GLU A O 1
ATOM 709 N N . ASN A 1 87 ? 3.529 10.644 18.100 1.00 96.06 87 ASN A N 1
ATOM 710 C CA . ASN A 1 87 ? 2.495 11.636 17.812 1.00 96.06 87 ASN A CA 1
ATOM 711 C C . ASN A 1 87 ? 1.183 10.963 17.371 1.00 96.06 87 ASN A C 1
ATOM 713 O O . ASN A 1 87 ? 0.104 11.306 17.852 1.00 96.06 87 ASN A O 1
ATOM 717 N N . ALA A 1 88 ? 1.274 9.931 16.524 1.00 95.31 88 ALA A N 1
ATOM 718 C CA . ALA A 1 88 ? 0.105 9.158 16.115 1.00 95.31 88 ALA A CA 1
ATOM 719 C C . ALA A 1 88 ? -0.534 8.375 17.273 1.00 95.31 88 ALA A C 1
ATOM 721 O O . ALA A 1 88 ? -1.740 8.137 17.235 1.00 95.31 88 ALA A O 1
ATOM 722 N N . ALA A 1 89 ? 0.224 8.019 18.315 1.00 95.56 89 ALA A N 1
ATOM 723 C CA . ALA A 1 89 ? -0.340 7.404 19.516 1.00 95.56 89 ALA A CA 1
ATOM 724 C C . ALA A 1 89 ? -1.321 8.337 20.247 1.00 95.56 89 ALA A C 1
ATOM 726 O O . ALA A 1 89 ? -2.271 7.851 20.859 1.00 95.56 89 ALA A O 1
ATOM 727 N N . GLN A 1 90 ? -1.122 9.657 20.152 1.00 95.69 90 GLN A N 1
ATOM 728 C CA . GLN A 1 90 ? -2.019 10.661 20.730 1.00 95.69 90 GLN A CA 1
ATOM 729 C C . GLN A 1 90 ? -3.171 11.016 19.784 1.00 95.69 90 GLN A C 1
ATOM 731 O O . GLN A 1 90 ? -4.326 11.051 20.201 1.00 95.69 90 GLN A O 1
ATOM 736 N N . GLU A 1 91 ? -2.879 11.246 18.502 1.00 95.56 91 GLU A N 1
ATOM 737 C CA . GLU A 1 91 ? -3.884 11.670 17.514 1.00 95.56 91 GLU A CA 1
ATOM 738 C C . GLU A 1 91 ? -4.832 10.535 17.095 1.00 95.56 91 GLU A C 1
ATOM 740 O O . GLU A 1 91 ? -6.018 10.756 16.838 1.00 95.56 91 GLU A O 1
ATOM 745 N N . HIS A 1 92 ? -4.314 9.308 17.002 1.00 94.88 92 HIS A N 1
ATOM 746 C CA . HIS A 1 92 ? -5.012 8.142 16.459 1.00 94.88 92 HIS A CA 1
ATOM 747 C C . HIS A 1 92 ? -4.739 6.874 17.298 1.00 94.88 92 HIS A C 1
ATOM 749 O O . HIS A 1 92 ? -4.246 5.874 16.768 1.00 94.88 92 HIS A O 1
ATOM 755 N N . PRO A 1 93 ? -5.090 6.856 18.600 1.00 94.88 93 PRO A N 1
ATOM 756 C CA . PRO A 1 93 ? -4.658 5.821 19.548 1.00 94.88 93 PRO A CA 1
ATOM 757 C C . PRO A 1 93 ? -5.078 4.395 19.166 1.00 94.88 93 PRO A C 1
ATOM 759 O O . PRO A 1 93 ? -4.343 3.442 19.424 1.00 94.88 93 PRO A O 1
ATOM 762 N N . ILE A 1 94 ? -6.255 4.226 18.551 1.00 94.31 94 ILE A N 1
ATOM 763 C CA . ILE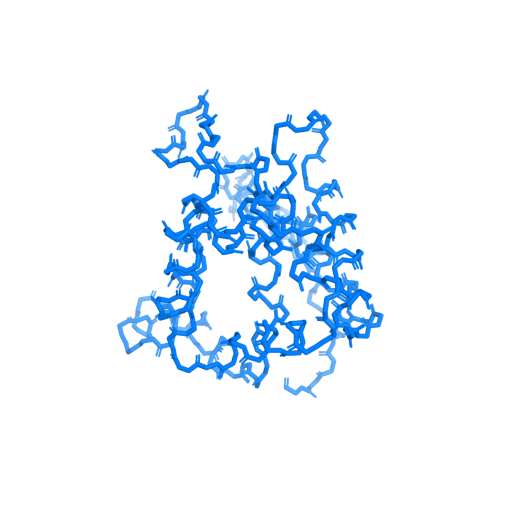 A 1 94 ? -6.743 2.912 18.103 1.00 94.31 94 ILE A CA 1
ATOM 764 C C . ILE A 1 94 ? -5.929 2.428 16.898 1.00 94.31 94 ILE A C 1
ATOM 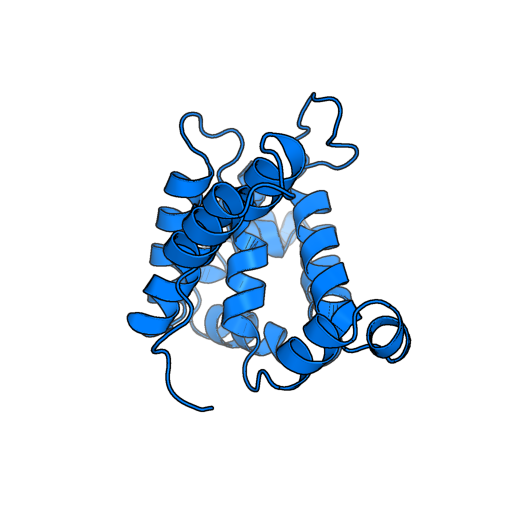766 O O . ILE A 1 94 ? -5.412 1.313 16.919 1.00 94.31 94 ILE A O 1
ATOM 770 N N . ALA A 1 95 ? -5.771 3.276 15.877 1.00 93.06 95 ALA A N 1
ATOM 771 C CA . ALA A 1 95 ? -5.023 2.933 14.671 1.00 93.06 95 ALA A CA 1
ATOM 772 C C . ALA A 1 95 ? -3.542 2.676 14.981 1.00 93.06 95 ALA A C 1
ATOM 774 O O . ALA A 1 95 ? -2.992 1.681 14.520 1.00 93.06 95 ALA A O 1
ATOM 775 N N . HIS A 1 96 ? -2.927 3.510 15.828 1.00 95.88 96 HIS A N 1
ATOM 776 C CA . HIS A 1 96 ? -1.566 3.303 16.322 1.00 95.88 96 HIS A CA 1
ATOM 777 C C . HIS A 1 96 ? -1.417 1.931 16.986 1.00 95.88 96 HIS A C 1
ATOM 779 O O . HIS A 1 96 ? -0.503 1.179 16.650 1.00 95.88 96 HIS A O 1
ATOM 785 N N . ARG A 1 97 ? -2.332 1.573 17.897 1.00 95.75 97 ARG A N 1
ATOM 786 C CA . ARG A 1 97 ? -2.284 0.297 18.622 1.00 95.75 97 ARG A CA 1
ATOM 787 C C . ARG A 1 97 ? -2.391 -0.899 17.683 1.00 95.75 97 ARG A C 1
ATOM 789 O O . ARG A 1 97 ? -1.530 -1.769 17.737 1.00 95.75 97 ARG A O 1
ATOM 796 N N . ILE A 1 98 ? -3.407 -0.917 16.817 1.00 93.75 98 ILE A N 1
ATOM 797 C CA . ILE A 1 98 ? -3.639 -2.015 15.867 1.00 93.75 98 ILE A CA 1
ATOM 798 C C . ILE A 1 98 ? -2.443 -2.146 14.920 1.00 93.75 98 ILE A C 1
ATOM 800 O O . ILE A 1 98 ? -1.876 -3.224 14.774 1.00 93.75 98 ILE A O 1
ATOM 804 N N . PHE A 1 99 ? -2.001 -1.039 14.321 1.00 94.50 99 PHE A N 1
ATOM 805 C CA . PHE A 1 99 ? -0.911 -1.056 13.347 1.00 94.50 99 PHE A CA 1
ATOM 806 C C . PHE A 1 99 ? 0.445 -1.421 13.972 1.00 94.50 99 PHE A C 1
ATOM 808 O O . PHE A 1 99 ? 1.294 -2.035 13.321 1.00 94.50 99 PHE A O 1
ATOM 815 N N . SER A 1 100 ? 0.664 -1.083 15.245 1.00 93.69 100 SER A N 1
ATOM 816 C CA . SER A 1 100 ? 1.869 -1.472 15.990 1.00 93.69 100 SER A CA 1
ATOM 817 C C . SER A 1 100 ? 1.907 -2.967 16.320 1.00 93.69 100 SER A C 1
ATOM 819 O O . SER A 1 100 ? 2.994 -3.533 16.390 1.00 93.69 100 SER A O 1
ATOM 821 N N . GLN A 1 101 ? 0.748 -3.616 16.473 1.00 94.12 101 GLN A N 1
ATOM 822 C CA . GLN A 1 101 ? 0.644 -5.052 16.765 1.00 94.12 101 GLN A CA 1
ATOM 823 C C . GLN A 1 101 ? 0.898 -5.947 15.545 1.00 94.12 101 GLN A C 1
ATOM 825 O O . GLN A 1 101 ? 1.257 -7.108 15.717 1.00 94.12 101 GLN A O 1
ATOM 830 N N . LEU A 1 102 ? 0.770 -5.412 14.326 1.00 91.31 102 LEU A N 1
ATOM 831 C CA . LEU A 1 102 ? 1.058 -6.161 13.104 1.00 91.31 102 LEU A CA 1
ATOM 832 C C . LEU A 1 102 ? 2.529 -6.609 13.078 1.00 91.31 102 LEU A C 1
ATOM 834 O O . LEU A 1 102 ? 3.444 -5.780 13.019 1.00 91.31 102 LEU A O 1
ATOM 838 N N . GLN A 1 103 ? 2.753 -7.924 13.113 1.00 87.94 103 GLN A N 1
ATOM 839 C CA . GLN A 1 103 ? 4.095 -8.508 13.007 1.00 87.94 103 GLN A CA 1
ATOM 840 C C . GLN A 1 103 ? 4.632 -8.413 11.576 1.00 87.94 103 GLN A C 1
ATOM 842 O O . GLN A 1 103 ? 5.803 -8.094 11.381 1.00 87.94 103 GLN A O 1
ATOM 847 N N . ASP A 1 104 ? 3.752 -8.614 10.594 1.00 92.06 104 ASP A N 1
ATOM 848 C CA . ASP A 1 104 ? 4.025 -8.420 9.175 1.00 92.06 104 ASP A CA 1
ATOM 849 C C . ASP A 1 104 ? 3.103 -7.330 8.617 1.00 92.06 104 ASP A C 1
ATOM 851 O O . ASP A 1 104 ? 1.879 -7.389 8.756 1.00 92.06 104 ASP A O 1
ATOM 855 N N . ARG A 1 105 ? 3.695 -6.302 8.005 1.00 95.06 105 ARG A N 1
ATOM 856 C CA . ARG A 1 105 ? 2.968 -5.178 7.391 1.00 95.06 105 ARG A CA 1
ATOM 857 C C . ARG A 1 105 ? 2.907 -5.275 5.871 1.00 95.06 105 ARG A C 1
ATOM 859 O O . ARG A 1 105 ? 2.304 -4.410 5.238 1.00 95.06 105 ARG A O 1
ATOM 866 N N . SER A 1 106 ? 3.501 -6.310 5.280 1.00 96.69 106 SER A N 1
ATOM 867 C CA . SER A 1 106 ? 3.557 -6.496 3.827 1.00 96.69 106 SER A CA 1
ATOM 868 C C . SER A 1 106 ? 2.164 -6.516 3.216 1.00 96.69 106 SER A C 1
ATOM 870 O O . SER A 1 106 ? 1.948 -5.874 2.194 1.00 96.69 106 SER A O 1
ATOM 872 N N . LEU A 1 107 ? 1.207 -7.168 3.879 1.00 96.00 107 LEU A N 1
ATOM 873 C CA . LEU A 1 107 ? -0.182 -7.254 3.432 1.00 96.00 107 LEU A CA 1
ATOM 874 C C . LEU A 1 107 ? -0.830 -5.866 3.330 1.00 96.00 107 LEU A C 1
ATOM 876 O O . LEU A 1 107 ? -1.282 -5.464 2.260 1.00 96.00 107 LEU A O 1
ATOM 880 N N . ILE A 1 108 ? -0.848 -5.107 4.431 1.00 96.56 108 ILE A N 1
ATOM 881 C CA . ILE A 1 108 ? -1.531 -3.806 4.478 1.00 96.56 108 ILE A CA 1
ATOM 882 C C . ILE A 1 108 ? -0.842 -2.762 3.595 1.00 96.56 108 ILE A C 1
ATOM 884 O O . ILE A 1 108 ? -1.522 -1.967 2.948 1.00 96.56 108 ILE A O 1
ATOM 888 N N . TYR A 1 109 ? 0.491 -2.777 3.507 1.00 98.31 109 TYR A N 1
ATOM 889 C CA . TYR A 1 109 ? 1.202 -1.886 2.594 1.00 98.31 109 TYR A CA 1
ATOM 890 C C . TYR A 1 109 ? 1.022 -2.277 1.127 1.00 98.31 109 TYR A C 1
ATOM 892 O O . TYR A 1 109 ? 0.930 -1.383 0.290 1.00 98.31 109 TYR A O 1
ATOM 900 N N . SER A 1 110 ? 0.925 -3.571 0.805 1.00 98.44 110 SER A N 1
ATOM 901 C CA . SER A 1 110 ? 0.597 -4.014 -0.555 1.00 98.44 110 SER A CA 1
ATOM 902 C C . SER A 1 110 ? -0.821 -3.584 -0.923 1.00 98.44 110 SER A C 1
ATOM 904 O O . SER A 1 110 ? -1.016 -2.977 -1.967 1.00 98.44 110 SER A O 1
ATOM 906 N N . ALA A 1 111 ? -1.801 -3.770 -0.034 1.00 98.19 111 ALA A N 1
ATOM 907 C CA . ALA A 1 111 ? -3.159 -3.275 -0.258 1.00 98.19 111 ALA A CA 1
ATOM 908 C C . ALA A 1 111 ? -3.191 -1.749 -0.461 1.00 98.19 111 ALA A C 1
ATOM 910 O O . ALA A 1 111 ? -3.836 -1.265 -1.387 1.00 98.19 111 ALA A O 1
ATOM 911 N N . ALA A 1 112 ? -2.442 -0.986 0.343 1.00 98.25 112 ALA A N 1
ATOM 912 C CA . ALA A 1 112 ? -2.323 0.462 0.175 1.00 98.25 112 ALA A CA 1
ATOM 913 C C . ALA A 1 112 ? -1.678 0.848 -1.165 1.00 98.25 112 ALA A C 1
ATOM 915 O O . ALA A 1 112 ? -2.162 1.765 -1.821 1.00 98.25 112 ALA A O 1
ATOM 916 N N . LEU A 1 113 ? -0.638 0.132 -1.602 1.00 98.50 113 LEU A N 1
ATOM 917 C CA . LEU A 1 113 ? 0.013 0.345 -2.897 1.00 98.50 113 LEU A CA 1
ATOM 918 C C . LEU A 1 113 ? -0.946 0.100 -4.077 1.00 98.50 113 LEU A C 1
ATOM 920 O O . LEU A 1 113 ? -0.811 0.745 -5.113 1.00 98.50 113 LEU A O 1
ATOM 924 N N . PHE A 1 114 ? -1.909 -0.812 -3.918 1.00 98.56 114 PHE A N 1
ATOM 925 C CA . PHE A 1 114 ? -2.826 -1.220 -4.985 1.00 98.56 114 PHE A CA 1
ATOM 926 C C . PHE A 1 114 ? -4.203 -0.545 -4.947 1.00 98.56 114 PHE A C 1
ATOM 928 O O . PHE A 1 114 ? -4.934 -0.654 -5.927 1.00 98.56 114 PHE A O 1
ATOM 935 N N . HIS A 1 115 ? -4.578 0.146 -3.864 1.00 97.75 115 HIS A N 1
ATOM 936 C CA . HIS A 1 115 ? -5.969 0.577 -3.646 1.00 97.75 115 HIS A CA 1
ATOM 937 C C . HIS A 1 115 ? -6.569 1.379 -4.816 1.00 97.75 115 HIS A C 1
ATOM 939 O O . HIS A 1 115 ? -7.738 1.212 -5.144 1.00 97.75 115 HIS A O 1
ATOM 945 N N . ASP A 1 116 ? -5.738 2.177 -5.486 1.00 96.62 116 ASP A N 1
ATOM 946 C CA . ASP A 1 116 ? -6.113 3.050 -6.598 1.00 96.62 116 ASP A CA 1
ATOM 947 C C . ASP A 1 116 ? -5.355 2.732 -7.906 1.00 96.62 116 ASP A C 1
ATOM 949 O O . ASP A 1 116 ? -5.433 3.474 -8.888 1.00 96.62 116 ASP A O 1
ATOM 953 N N . ILE A 1 117 ? -4.634 1.608 -7.959 1.00 97.56 117 ILE A N 1
ATOM 954 C CA . ILE A 1 117 ? -3.668 1.270 -9.026 1.00 97.56 117 ILE A CA 1
ATOM 955 C C . ILE A 1 117 ? -4.295 1.085 -10.416 1.00 97.56 117 ILE A C 1
ATOM 957 O O . ILE A 1 117 ? -3.611 1.129 -11.444 1.00 97.56 117 ILE A O 1
ATOM 961 N N . ALA A 1 118 ? -5.606 0.853 -10.462 1.00 97.19 118 ALA A N 1
ATOM 962 C CA . ALA A 1 118 ? -6.355 0.654 -11.695 1.00 97.19 118 ALA A CA 1
ATOM 963 C C . ALA A 1 118 ? -7.085 1.917 -12.182 1.00 97.19 118 ALA A C 1
ATOM 965 O O . ALA A 1 118 ? -7.795 1.870 -13.193 1.00 97.19 118 ALA A O 1
ATOM 966 N N . LYS A 1 119 ? -6.913 3.068 -11.516 1.00 94.62 119 LYS A N 1
ATOM 967 C CA . LYS A 1 119 ? -7.469 4.340 -11.994 1.00 94.62 119 LYS A CA 1
ATOM 968 C C . LYS A 1 119 ? -6.981 4.653 -13.414 1.00 94.62 119 LYS A C 1
ATOM 970 O O . LYS A 1 119 ? -5.830 4.427 -13.769 1.00 94.62 119 LYS A O 1
ATOM 975 N N . GLY A 1 120 ? -7.893 5.164 -14.242 1.00 92.00 120 GLY A N 1
ATOM 976 C CA . GLY A 1 120 ? -7.627 5.490 -15.649 1.00 92.00 120 GLY A CA 1
ATOM 977 C C . GLY A 1 120 ? -7.822 4.339 -16.644 1.00 92.00 120 GLY A C 1
ATOM 978 O O . GLY A 1 120 ? -7.796 4.591 -17.845 1.00 92.00 120 GLY A O 1
ATOM 979 N N . ARG A 1 121 ? -8.085 3.103 -16.191 1.00 92.69 121 ARG A N 1
ATOM 980 C CA . ARG A 1 121 ? -8.300 1.940 -17.080 1.00 92.69 121 ARG A CA 1
ATOM 981 C C . ARG A 1 121 ? -9.731 1.798 -17.621 1.00 92.69 121 ARG A C 1
ATOM 983 O O . ARG A 1 121 ? -9.972 0.967 -18.492 1.00 92.69 121 ARG A O 1
ATOM 990 N N . GLY A 1 122 ? -10.660 2.634 -17.149 1.00 88.56 122 GLY A N 1
ATOM 991 C CA . GLY A 1 122 ? -12.097 2.485 -17.403 1.00 88.56 122 GLY A CA 1
ATOM 992 C C . GLY A 1 122 ? -12.712 1.358 -16.564 1.00 88.56 122 GLY A C 1
ATOM 993 O O . GLY A 1 122 ? -12.007 0.463 -16.117 1.00 88.56 122 GLY A O 1
ATOM 994 N N . GLY A 1 123 ? -14.024 1.410 -16.320 1.00 92.75 123 GLY A N 1
ATOM 995 C CA . GLY A 1 123 ? -14.691 0.477 -15.401 1.00 92.75 123 GLY A CA 1
ATOM 996 C C . GLY A 1 123 ? -14.513 0.844 -13.922 1.00 92.75 123 GLY A C 1
ATOM 997 O O . GLY A 1 123 ? -14.183 1.986 -13.598 1.00 92.75 123 GLY A O 1
ATOM 998 N N . ASP A 1 124 ? -14.781 -0.116 -13.034 1.00 95.50 124 ASP A N 1
ATOM 999 C CA . ASP A 1 124 ? -14.630 0.046 -11.583 1.00 95.50 124 ASP A CA 1
ATOM 1000 C C . ASP A 1 124 ? -13.178 -0.235 -11.170 1.00 95.50 124 ASP A C 1
ATOM 1002 O O . ASP A 1 124 ? -12.697 -1.368 -11.252 1.00 95.50 124 ASP A O 1
ATOM 1006 N N . HIS A 1 125 ? -12.459 0.805 -10.742 1.00 96.12 125 HIS A N 1
ATOM 1007 C CA . HIS A 1 125 ? -11.044 0.686 -10.395 1.00 96.12 125 HIS A CA 1
ATOM 1008 C C . HIS A 1 125 ? -10.807 -0.137 -9.127 1.00 96.12 125 HIS A C 1
ATOM 1010 O O . HIS A 1 125 ? -9.721 -0.692 -8.979 1.00 96.12 125 HIS A O 1
ATOM 1016 N N . ALA A 1 126 ? -11.785 -0.240 -8.226 1.00 95.69 126 ALA A N 1
ATOM 1017 C CA . ALA A 1 126 ? -11.639 -1.044 -7.019 1.00 95.69 126 ALA A CA 1
ATOM 1018 C C . ALA A 1 126 ? -11.672 -2.544 -7.353 1.00 95.69 126 ALA A C 1
ATOM 1020 O O . ALA A 1 126 ? -10.876 -3.308 -6.811 1.00 95.69 126 ALA A O 1
ATOM 1021 N N . GLU A 1 127 ? -12.538 -2.958 -8.283 1.00 97.81 127 GLU A N 1
ATOM 1022 C CA . GLU A 1 127 ? -12.589 -4.347 -8.762 1.00 97.81 127 GLU A CA 1
ATOM 1023 C C . GLU A 1 127 ? -11.344 -4.706 -9.580 1.00 97.81 127 GLU A C 1
ATOM 1025 O O . GLU A 1 127 ? -10.684 -5.701 -9.290 1.00 97.81 127 GLU A O 1
ATOM 1030 N N . LEU A 1 128 ? -10.950 -3.852 -10.530 1.00 98.12 128 LEU A N 1
ATOM 1031 C CA . LEU A 1 128 ? -9.742 -4.073 -11.336 1.00 98.12 128 LEU A CA 1
ATOM 1032 C C . LEU A 1 128 ? -8.462 -4.076 -10.483 1.00 98.12 128 LEU A C 1
ATOM 1034 O O . LEU A 1 128 ? -7.554 -4.869 -10.715 1.00 98.12 128 LEU A O 1
ATOM 1038 N N . GLY A 1 129 ? -8.382 -3.208 -9.470 1.00 98.25 129 GLY A N 1
ATOM 1039 C CA . GLY A 1 129 ? -7.268 -3.202 -8.522 1.00 98.25 129 GLY A CA 1
ATOM 1040 C C . GLY A 1 129 ? -7.223 -4.467 -7.660 1.00 98.25 129 GLY A C 1
ATOM 1041 O O . GLY A 1 129 ? -6.138 -4.930 -7.304 1.00 98.25 129 GLY A O 1
ATOM 1042 N N . ALA A 1 130 ? -8.383 -5.051 -7.340 1.00 98.31 130 ALA A N 1
ATOM 1043 C CA . ALA A 1 130 ? -8.458 -6.320 -6.626 1.00 98.31 130 ALA A CA 1
ATOM 1044 C C . ALA A 1 130 ? -7.974 -7.490 -7.501 1.00 98.31 130 ALA A C 1
ATOM 1046 O O . ALA A 1 130 ? -7.289 -8.378 -7.004 1.00 98.31 130 ALA A O 1
ATOM 1047 N N . GLU A 1 131 ? -8.246 -7.479 -8.805 1.00 98.31 131 GLU A N 1
ATOM 1048 C CA . GLU A 1 131 ? -7.663 -8.457 -9.735 1.00 98.31 131 GLU A CA 1
ATOM 1049 C C . GLU A 1 131 ? -6.132 -8.314 -9.799 1.00 98.31 131 GLU A C 1
ATOM 1051 O O . GLU A 1 131 ? -5.406 -9.290 -9.597 1.00 98.31 131 GLU A O 1
ATOM 1056 N N . ASP A 1 132 ? -5.632 -7.082 -9.955 1.00 98.25 132 ASP A N 1
ATOM 1057 C CA . ASP A 1 132 ? -4.193 -6.790 -9.993 1.00 98.25 132 ASP A CA 1
ATOM 1058 C C . ASP A 1 132 ? -3.462 -7.264 -8.721 1.00 98.25 13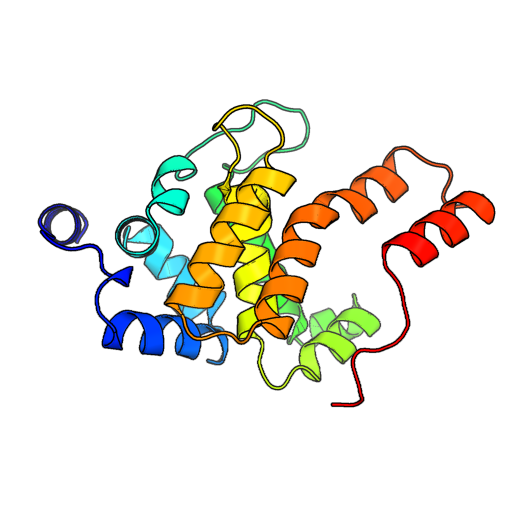2 ASP A C 1
ATOM 1060 O O . ASP A 1 132 ? -2.368 -7.836 -8.802 1.00 98.25 132 ASP A O 1
ATOM 1064 N N . ILE A 1 133 ? -4.033 -7.027 -7.530 1.00 98.44 133 ILE A N 1
ATOM 1065 C CA . ILE A 1 133 ? -3.387 -7.447 -6.279 1.00 98.44 133 ILE A CA 1
ATOM 1066 C C . ILE A 1 133 ? -3.468 -8.960 -6.063 1.00 98.44 133 ILE A C 1
ATOM 1068 O O . ILE A 1 133 ? -2.576 -9.516 -5.426 1.00 98.44 133 ILE A O 1
ATOM 1072 N N . ALA A 1 134 ? -4.470 -9.649 -6.617 1.00 98.38 134 ALA A N 1
ATOM 1073 C CA . ALA A 1 134 ? -4.532 -11.109 -6.581 1.00 98.38 134 ALA A CA 1
ATOM 1074 C C . ALA A 1 134 ? -3.366 -11.733 -7.366 1.00 98.38 134 ALA A C 1
ATOM 1076 O O . ALA A 1 134 ? -2.678 -12.627 -6.865 1.00 98.38 134 ALA A O 1
ATOM 1077 N N . GLU A 1 135 ? -3.095 -11.222 -8.570 1.00 97.94 135 GLU A N 1
ATOM 1078 C CA . GLU A 1 135 ? -1.951 -11.649 -9.383 1.00 97.94 135 GLU A CA 1
ATOM 1079 C C . GLU A 1 135 ? -0.624 -11.327 -8.692 1.00 97.94 135 GLU A C 1
ATOM 1081 O O . GLU A 1 135 ? 0.277 -12.172 -8.618 1.00 97.94 135 GLU A O 1
ATOM 1086 N N . PHE A 1 136 ? -0.515 -10.122 -8.124 1.00 98.00 136 PHE A N 1
ATOM 1087 C CA . PHE A 1 136 ? 0.639 -9.724 -7.3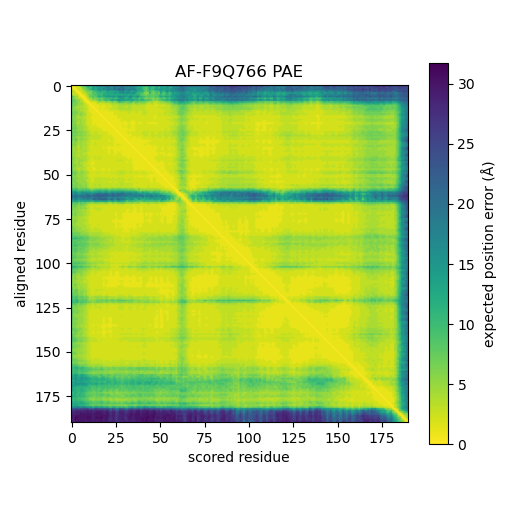27 1.00 98.00 136 PHE A CA 1
ATOM 1088 C C . PHE A 1 136 ? 0.854 -10.677 -6.147 1.00 98.00 136 PHE A C 1
ATOM 1090 O O . PHE A 1 136 ? 1.979 -11.132 -5.940 1.00 98.00 136 PHE A O 1
ATOM 1097 N N . ALA A 1 137 ? -0.202 -11.020 -5.410 1.00 97.94 137 ALA A N 1
ATOM 1098 C CA . ALA A 1 137 ? -0.135 -11.884 -4.239 1.00 97.94 137 ALA A CA 1
ATOM 1099 C C . ALA A 1 137 ? 0.470 -13.253 -4.583 1.00 97.94 137 ALA A C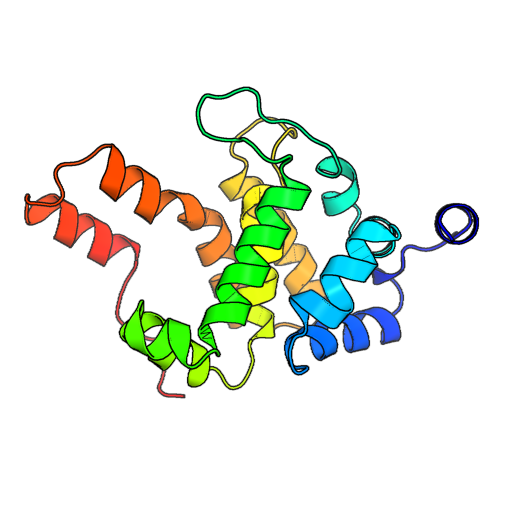 1
ATOM 1101 O O . ALA A 1 137 ? 1.448 -13.678 -3.963 1.00 97.94 137 ALA A O 1
ATOM 1102 N N . VAL A 1 138 ? -0.045 -13.892 -5.639 1.00 96.75 138 VAL A N 1
ATOM 1103 C CA . VAL A 1 138 ? 0.452 -15.186 -6.131 1.00 96.75 138 VAL A CA 1
ATOM 1104 C C . VAL A 1 138 ? 1.918 -15.087 -6.545 1.00 96.75 138 VAL A C 1
ATOM 1106 O O . VAL A 1 138 ? 2.742 -15.908 -6.141 1.00 96.75 138 VAL A O 1
ATOM 1109 N N . LEU A 1 139 ? 2.272 -14.058 -7.317 1.00 96.75 139 LEU A N 1
ATOM 1110 C CA . LEU A 1 139 ? 3.632 -13.880 -7.822 1.00 96.75 139 LEU A CA 1
ATOM 1111 C C . LEU A 1 139 ? 4.656 -13.632 -6.695 1.00 96.75 139 LEU A C 1
ATOM 1113 O O . LEU A 1 139 ? 5.828 -14.003 -6.827 1.00 96.75 139 LEU A O 1
ATOM 1117 N N . HIS A 1 140 ? 4.223 -13.031 -5.584 1.00 97.38 140 HIS A N 1
ATOM 1118 C CA . HIS A 1 140 ? 5.066 -12.668 -4.440 1.00 97.38 140 HIS A CA 1
ATOM 1119 C C . HIS A 1 140 ? 5.006 -13.670 -3.280 1.00 97.38 140 HIS A C 1
ATOM 1121 O O . HIS A 1 140 ? 5.674 -13.457 -2.269 1.00 97.38 140 HIS A O 1
ATOM 1127 N N . GLY A 1 141 ? 4.295 -14.789 -3.450 1.00 95.94 141 GLY A N 1
ATOM 1128 C CA . GLY A 1 141 ? 4.298 -15.902 -2.501 1.00 95.94 141 GLY A CA 1
ATOM 1129 C C . GLY A 1 141 ? 3.406 -15.706 -1.276 1.00 95.94 141 GLY A C 1
ATOM 1130 O O . GLY A 1 141 ? 3.622 -16.393 -0.281 1.00 95.94 141 GLY A O 1
ATOM 1131 N N . PHE A 1 142 ? 2.428 -14.802 -1.347 1.00 97.00 142 PHE A N 1
ATOM 1132 C CA . PHE A 1 142 ? 1.371 -14.717 -0.341 1.00 97.00 142 PHE A CA 1
ATOM 1133 C C . PHE A 1 142 ? 0.450 -15.930 -0.447 1.00 97.00 142 PHE A C 1
ATOM 1135 O O . PHE A 1 142 ? 0.199 -16.445 -1.544 1.00 97.00 142 PHE A O 1
ATOM 1142 N N . ASP A 1 143 ? -0.067 -16.387 0.688 1.00 96.62 143 ASP A N 1
ATOM 1143 C CA . ASP A 1 143 ? -1.027 -17.482 0.696 1.00 96.62 143 ASP A CA 1
ATOM 1144 C C . ASP A 1 143 ? -2.422 -17.030 0.218 1.00 96.62 143 ASP A C 1
ATOM 1146 O O . ASP A 1 143 ? -2.703 -15.846 0.005 1.00 96.62 143 ASP A O 1
ATOM 1150 N N . ALA A 1 144 ? -3.321 -17.996 0.012 1.00 95.81 144 ALA A N 1
ATOM 1151 C CA . ALA A 1 144 ? -4.666 -17.714 -0.487 1.00 95.81 144 ALA A CA 1
ATOM 1152 C C . ALA A 1 144 ? -5.468 -16.792 0.451 1.00 95.81 144 ALA A C 1
ATOM 1154 O O . ALA A 1 144 ? -6.208 -15.931 -0.013 1.00 95.81 144 ALA A O 1
ATOM 1155 N N . ARG A 1 145 ? -5.293 -16.929 1.768 1.00 95.06 145 ARG A N 1
ATOM 1156 C CA . ARG A 1 145 ? -6.021 -16.140 2.766 1.00 95.06 145 ARG A CA 1
ATOM 1157 C C . ARG A 1 145 ? -5.510 -14.704 2.817 1.00 95.06 145 ARG A C 1
ATOM 1159 O O . ARG A 1 145 ? -6.304 -13.770 2.950 1.00 95.06 145 ARG A O 1
ATOM 1166 N N . GLU A 1 146 ? -4.200 -14.522 2.722 1.00 95.50 146 GLU A N 1
ATOM 1167 C CA . GLU A 1 146 ? -3.571 -13.210 2.601 1.00 95.50 146 GLU A CA 1
ATOM 1168 C C . GLU A 1 146 ? -4.019 -12.523 1.310 1.00 95.50 146 GLU A C 1
ATOM 1170 O O . GLU A 1 146 ? -4.432 -11.363 1.350 1.00 95.50 146 GLU A O 1
ATOM 1175 N N . SER A 1 147 ? -4.023 -13.256 0.190 1.00 97.00 147 SER A N 1
ATOM 1176 C CA . SER A 1 147 ? -4.534 -12.776 -1.097 1.00 97.00 147 SER A CA 1
ATOM 1177 C C . SER A 1 147 ? -5.991 -12.324 -1.002 1.00 97.00 147 SER A C 1
ATOM 1179 O O . SER A 1 147 ? -6.302 -11.192 -1.369 1.00 97.00 147 SER A O 1
ATOM 1181 N N . ASP A 1 148 ? -6.880 -13.145 -0.439 1.00 96.06 148 ASP A N 1
ATOM 1182 C CA . ASP A 1 148 ? -8.298 -12.803 -0.272 1.00 96.06 148 ASP A CA 1
ATOM 1183 C C . ASP A 1 148 ? -8.485 -11.549 0.591 1.00 96.06 148 ASP A C 1
ATOM 1185 O O . ASP A 1 148 ? -9.311 -10.683 0.289 1.00 96.06 148 ASP A O 1
ATOM 1189 N N . THR A 1 149 ? -7.680 -11.416 1.648 1.00 94.81 149 THR A N 1
ATOM 1190 C CA . THR A 1 149 ? -7.702 -10.240 2.526 1.00 94.81 149 THR A CA 1
ATOM 1191 C C . THR A 1 149 ? -7.257 -8.986 1.773 1.00 94.81 149 THR A C 1
ATOM 1193 O O . THR A 1 149 ? -7.919 -7.953 1.857 1.00 94.81 149 THR A O 1
ATOM 1196 N N . MET A 1 150 ? -6.169 -9.060 1.002 1.00 97.00 150 MET A N 1
ATOM 1197 C CA . MET A 1 150 ? -5.676 -7.944 0.187 1.00 97.00 150 MET A CA 1
ATOM 1198 C C . MET A 1 150 ? -6.681 -7.518 -0.881 1.00 97.00 150 MET A C 1
ATOM 1200 O O . MET A 1 150 ? -6.969 -6.330 -1.011 1.00 97.00 150 MET A O 1
ATOM 1204 N N . GLN A 1 151 ? -7.254 -8.480 -1.602 1.00 97.56 151 GLN A N 1
ATOM 1205 C CA . GLN A 1 151 ? -8.296 -8.227 -2.594 1.00 97.56 151 GLN A CA 1
ATOM 1206 C C . GLN A 1 151 ? -9.507 -7.545 -1.965 1.00 97.56 151 GLN A C 1
ATOM 1208 O O . GLN A 1 151 ? -10.039 -6.588 -2.522 1.00 97.56 151 GLN A O 1
ATOM 1213 N N . TRP A 1 152 ? -9.944 -8.015 -0.794 1.00 96.00 152 TRP A N 1
ATOM 1214 C CA . TRP A 1 152 ? -11.054 -7.400 -0.080 1.00 96.00 152 TRP A CA 1
ATOM 1215 C C . TRP A 1 152 ? -10.734 -5.965 0.349 1.00 96.00 152 TRP A C 1
ATOM 1217 O O . TRP A 1 152 ? -11.560 -5.082 0.129 1.00 96.00 152 TRP A O 1
ATOM 1227 N N . LEU A 1 153 ? -9.539 -5.711 0.895 1.00 96.06 153 LEU A N 1
ATOM 1228 C CA . LEU A 1 153 ? -9.103 -4.366 1.284 1.00 96.06 153 LEU A CA 1
ATOM 1229 C C . LEU A 1 153 ? -9.103 -3.402 0.093 1.00 96.06 153 LEU A C 1
ATOM 1231 O O . LEU A 1 153 ? -9.600 -2.284 0.219 1.00 96.06 153 LEU A O 1
ATOM 1235 N N . VAL A 1 154 ? -8.589 -3.839 -1.060 1.00 97.56 154 VAL A N 1
ATOM 1236 C CA . VAL A 1 154 ? -8.584 -3.030 -2.285 1.00 97.56 154 VAL A CA 1
ATOM 1237 C C . VAL A 1 154 ? -10.005 -2.824 -2.803 1.00 97.56 154 VAL A C 1
ATOM 1239 O O . VAL A 1 154 ? -10.400 -1.688 -3.034 1.00 97.56 154 VAL A O 1
ATOM 1242 N N . ARG A 1 155 ? -10.832 -3.868 -2.889 1.00 96.31 155 ARG A N 1
ATOM 1243 C CA . ARG A 1 155 ? -12.228 -3.747 -3.340 1.00 96.31 155 ARG A CA 1
ATOM 1244 C C . ARG A 1 155 ? -13.058 -2.820 -2.446 1.00 96.31 155 ARG A C 1
ATOM 1246 O O . ARG A 1 155 ? -13.894 -2.059 -2.922 1.00 96.31 155 ARG A O 1
ATOM 1253 N N . ALA A 1 156 ? -12.834 -2.873 -1.136 1.00 94.38 156 ALA A N 1
ATOM 1254 C CA . ALA A 1 156 ? -13.618 -2.141 -0.148 1.00 94.38 156 ALA A CA 1
ATOM 1255 C C . ALA A 1 156 ? -13.040 -0.760 0.218 1.00 94.38 156 ALA A C 1
ATOM 1257 O O . ALA A 1 156 ? -13.600 -0.103 1.097 1.00 94.38 156 ALA A O 1
ATOM 1258 N N . HIS A 1 157 ? -11.965 -0.280 -0.424 1.00 93.44 157 HIS A N 1
ATOM 1259 C CA . HIS A 1 157 ? -11.252 0.927 0.029 1.00 93.44 157 HIS A CA 1
ATOM 1260 C C . HIS A 1 157 ? -12.119 2.204 0.044 1.00 93.44 157 HIS A C 1
ATOM 1262 O O . HIS A 1 157 ? -11.901 3.094 0.866 1.00 93.44 157 HIS A O 1
ATOM 1268 N N . LEU A 1 158 ? -13.149 2.284 -0.807 1.00 91.00 158 LEU A N 1
ATOM 1269 C CA . LEU A 1 158 ? -14.106 3.400 -0.830 1.00 91.00 158 LEU A CA 1
ATOM 1270 C C . LEU A 1 158 ? -15.242 3.260 0.188 1.00 91.00 158 LEU A C 1
ATOM 1272 O O . LEU A 1 158 ? -15.966 4.224 0.431 1.00 91.00 158 LEU A O 1
ATOM 1276 N N . LEU A 1 159 ? -15.441 2.079 0.779 1.00 90.38 159 LEU A N 1
ATOM 1277 C CA . LEU A 1 159 ? -16.624 1.785 1.586 1.00 90.38 159 LEU A CA 1
ATOM 1278 C C . LEU A 1 159 ? -16.758 2.756 2.762 1.00 90.38 159 LEU A C 1
ATOM 1280 O O . LEU A 1 159 ? -17.841 3.294 2.991 1.00 90.38 159 LEU A O 1
ATOM 1284 N N . MET A 1 160 ? -15.663 3.009 3.482 1.00 85.25 160 MET A N 1
ATOM 1285 C CA . MET A 1 160 ? -15.658 3.931 4.621 1.00 85.25 160 MET A CA 1
ATOM 1286 C C . MET A 1 160 ? -15.925 5.373 4.183 1.00 85.25 160 MET A C 1
ATOM 1288 O O . MET A 1 160 ? -16.814 6.020 4.733 1.00 85.25 160 MET A O 1
ATOM 1292 N N . SER A 1 161 ? -15.193 5.878 3.186 1.00 83.00 161 SER A N 1
ATOM 1293 C CA . SER A 1 161 ? -15.324 7.273 2.748 1.00 83.00 161 SER A CA 1
ATOM 1294 C C . SER A 1 161 ? -16.709 7.555 2.168 1.00 83.00 161 SER A C 1
ATOM 1296 O O . SER A 1 161 ? -17.337 8.546 2.534 1.00 83.00 161 SER A O 1
ATOM 1298 N N . VAL A 1 162 ? -17.242 6.647 1.348 1.00 86.50 162 VAL A N 1
ATOM 1299 C CA . VAL A 1 162 ? -18.594 6.753 0.789 1.00 86.50 162 VAL A CA 1
ATOM 1300 C C . VAL A 1 162 ? -19.650 6.708 1.889 1.00 86.50 162 VAL A C 1
ATOM 1302 O O . VAL A 1 162 ? -20.583 7.509 1.857 1.00 86.50 162 VAL A O 1
ATOM 1305 N N . THR A 1 163 ? -19.509 5.811 2.868 1.00 86.31 163 THR A N 1
ATOM 1306 C CA . THR A 1 163 ? -20.459 5.719 3.988 1.00 86.31 163 THR A CA 1
ATOM 1307 C C . THR A 1 163 ? -20.443 7.005 4.811 1.00 86.31 163 THR A C 1
ATOM 1309 O O . THR A 1 163 ? -21.492 7.606 5.007 1.00 86.31 163 THR A O 1
ATOM 1312 N N . ALA A 1 164 ? -19.264 7.485 5.209 1.00 83.44 164 ALA A N 1
ATOM 1313 C CA . ALA A 1 164 ? -19.135 8.673 6.049 1.00 83.44 164 ALA A CA 1
ATOM 1314 C C . ALA A 1 164 ? -19.576 9.975 5.359 1.00 83.44 164 ALA A C 1
ATOM 1316 O O . ALA A 1 164 ? -20.059 10.887 6.023 1.00 83.44 164 ALA A O 1
ATOM 1317 N N . GLN A 1 165 ? -19.397 10.086 4.040 1.00 84.56 165 GLN A N 1
ATOM 1318 C CA . GLN A 1 165 ? -19.685 11.320 3.300 1.00 84.56 165 GLN A CA 1
ATOM 1319 C C . GLN A 1 165 ? -21.091 11.368 2.699 1.00 84.56 165 GLN A C 1
ATOM 1321 O O . GLN A 1 165 ? -21.600 12.457 2.439 1.00 84.56 165 GLN A O 1
ATOM 1326 N N . ARG A 1 166 ? -21.704 10.213 2.404 1.00 86.75 166 ARG A N 1
ATOM 1327 C CA . ARG A 1 166 ? -22.971 10.143 1.651 1.00 86.75 166 ARG A CA 1
ATOM 1328 C C . ARG A 1 166 ? -24.136 9.542 2.431 1.00 86.75 166 ARG A C 1
ATOM 1330 O O . ARG A 1 166 ? -25.233 9.462 1.878 1.00 86.75 166 ARG A O 1
ATOM 1337 N N . ARG A 1 167 ? -23.923 9.084 3.665 1.00 86.44 167 ARG A N 1
ATOM 1338 C CA . ARG A 1 167 ? -24.962 8.509 4.533 1.00 86.44 167 ARG A CA 1
ATOM 1339 C C . ARG A 1 167 ? -25.000 9.239 5.872 1.00 86.44 167 ARG A C 1
ATOM 1341 O O . ARG A 1 167 ? -24.040 9.909 6.242 1.00 86.44 167 ARG A O 1
ATOM 1348 N N . ASP A 1 168 ? -26.116 9.105 6.582 1.00 87.88 168 ASP A N 1
ATOM 1349 C CA . ASP A 1 168 ? -26.228 9.602 7.949 1.00 87.88 168 ASP A CA 1
ATOM 1350 C C . ASP A 1 168 ? -25.524 8.632 8.904 1.00 87.88 168 ASP A C 1
ATOM 1352 O O . ASP A 1 168 ? -25.999 7.529 9.150 1.00 87.88 168 ASP A O 1
ATOM 1356 N N . ILE A 1 169 ? -24.367 9.035 9.426 1.00 86.00 169 ILE A N 1
ATOM 1357 C CA . ILE A 1 169 ? -23.584 8.227 10.370 1.00 86.00 169 ILE A CA 1
ATOM 1358 C C . ILE A 1 169 ? -24.172 8.210 11.788 1.00 86.00 169 ILE A C 1
ATOM 1360 O O . ILE A 1 169 ? -23.660 7.490 12.646 1.00 86.00 169 ILE A O 1
ATOM 1364 N N . TYR A 1 170 ? -25.216 9.000 12.050 1.00 88.75 170 TYR A N 1
ATOM 1365 C CA . TYR A 1 170 ? -25.979 8.952 13.295 1.00 88.75 170 TYR A CA 1
ATOM 1366 C C . TYR A 1 170 ? -27.135 7.951 13.230 1.00 88.75 170 TYR A C 1
ATOM 1368 O O . TYR A 1 170 ? -27.690 7.614 14.276 1.00 88.75 170 TYR A O 1
ATOM 1376 N N . ASP A 1 171 ? -27.470 7.453 12.036 1.00 92.62 171 ASP A N 1
ATOM 1377 C CA . ASP A 1 171 ? -28.448 6.389 11.848 1.00 92.62 171 ASP A CA 1
ATOM 1378 C C . ASP A 1 171 ? -27.834 5.028 12.239 1.00 92.62 171 ASP A C 1
ATOM 1380 O O . ASP A 1 171 ? -26.871 4.570 11.606 1.00 92.62 171 ASP A O 1
ATOM 1384 N N . PRO A 1 172 ? -28.374 4.343 13.266 1.00 90.62 172 PRO A N 1
ATOM 1385 C CA . PRO A 1 172 ? -27.897 3.027 13.667 1.00 90.62 172 PRO A CA 1
ATOM 1386 C C . PRO A 1 172 ? -27.941 1.984 12.544 1.00 90.62 172 PRO A C 1
ATOM 1388 O O . PRO A 1 172 ? -27.070 1.116 12.513 1.00 90.62 172 PRO A O 1
ATOM 1391 N N . GLU A 1 173 ? -28.902 2.052 11.617 1.00 92.38 173 GLU A N 1
ATOM 1392 C CA . GLU A 1 173 ? -28.995 1.097 10.504 1.00 92.38 173 GLU A CA 1
ATOM 1393 C C . GLU A 1 173 ? -27.811 1.244 9.547 1.00 92.38 173 GLU A C 1
ATOM 1395 O O . GLU A 1 173 ? -27.201 0.248 9.162 1.00 92.38 173 GLU A O 1
ATOM 1400 N N . VAL A 1 174 ? -27.401 2.479 9.240 1.00 89.06 174 VAL A N 1
ATOM 1401 C CA . VAL A 1 174 ? -26.218 2.757 8.408 1.00 89.06 174 VAL A CA 1
ATOM 1402 C C . VAL A 1 174 ? -24.952 2.194 9.054 1.00 89.06 174 VAL A C 1
ATOM 1404 O O . VAL A 1 174 ? -24.114 1.598 8.371 1.00 89.06 174 VAL A O 1
ATOM 1407 N N . VAL A 1 175 ? -24.812 2.361 10.372 1.00 87.12 175 VAL A N 1
ATOM 1408 C CA . VAL A 1 175 ? -23.666 1.841 11.130 1.00 87.12 175 VAL A CA 1
ATOM 1409 C C . VAL A 1 175 ? -23.661 0.311 11.142 1.00 87.12 175 VAL A C 1
ATOM 1411 O O . VAL A 1 175 ? -22.611 -0.296 10.919 1.00 87.12 175 VAL A O 1
ATOM 1414 N N . LEU A 1 176 ? -24.817 -0.322 11.360 1.00 88.25 176 LEU A N 1
ATOM 1415 C CA . LEU A 1 176 ? -24.960 -1.781 11.357 1.00 88.25 176 LEU A CA 1
ATOM 1416 C C . LEU A 1 176 ? -24.686 -2.380 9.972 1.00 88.25 176 LEU A C 1
ATOM 1418 O O . LEU A 1 176 ? -23.950 -3.361 9.870 1.00 88.25 176 LEU A O 1
ATOM 1422 N N . ASP A 1 177 ? -25.192 -1.762 8.907 1.00 88.81 177 ASP A N 1
ATOM 1423 C CA . ASP A 1 177 ? -24.933 -2.170 7.525 1.00 88.81 177 ASP A 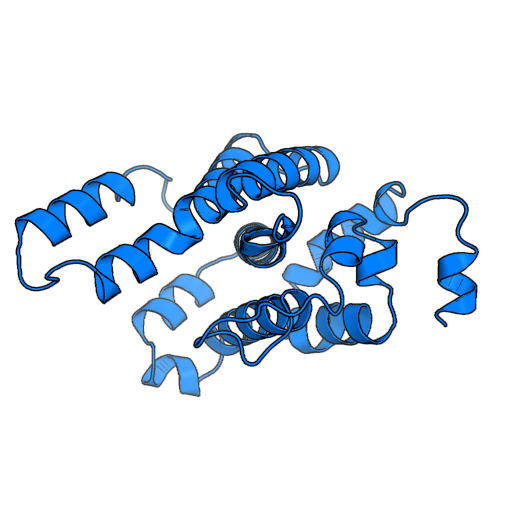CA 1
ATOM 1424 C C . ASP A 1 177 ? -23.446 -2.080 7.174 1.00 88.81 177 ASP A C 1
ATOM 1426 O O . ASP A 1 177 ? -22.884 -2.977 6.536 1.00 88.81 177 ASP A O 1
ATOM 1430 N N . PHE A 1 178 ? -22.788 -0.993 7.583 1.00 87.75 178 PHE A N 1
ATOM 1431 C CA . PHE A 1 178 ? -21.351 -0.830 7.399 1.00 87.75 178 PHE A CA 1
ATOM 1432 C C . PHE A 1 178 ? -20.571 -1.903 8.164 1.00 87.75 178 PHE A C 1
ATOM 1434 O O . PHE A 1 178 ? -19.717 -2.571 7.579 1.00 87.75 178 PHE A O 1
ATOM 1441 N N . ALA A 1 179 ? -20.901 -2.126 9.439 1.00 86.50 179 ALA A N 1
ATOM 1442 C CA . ALA A 1 179 ? -20.271 -3.154 10.263 1.00 86.50 179 ALA A CA 1
ATOM 1443 C C . ALA A 1 179 ? -20.463 -4.563 9.675 1.00 86.50 179 ALA A C 1
ATOM 1445 O O . ALA A 1 179 ? -19.515 -5.348 9.629 1.00 86.50 179 ALA A O 1
ATOM 1446 N N . GLY A 1 180 ? -21.650 -4.866 9.141 1.00 86.06 180 GLY A N 1
ATOM 1447 C CA . GLY A 1 180 ? -21.941 -6.133 8.468 1.00 86.06 180 GLY A CA 1
ATOM 1448 C C . GLY A 1 180 ? -21.122 -6.355 7.191 1.00 86.06 180 GLY A C 1
ATOM 1449 O O . GLY A 1 180 ? -20.759 -7.491 6.884 1.00 86.06 180 GLY A O 1
ATOM 1450 N N . LYS A 1 181 ? -20.776 -5.284 6.464 1.00 85.06 181 LYS A N 1
ATOM 1451 C CA . LYS A 1 181 ? -19.918 -5.341 5.263 1.00 85.06 181 LYS A CA 1
ATOM 1452 C C . LYS A 1 181 ? -18.434 -5.440 5.595 1.00 85.06 181 LYS A C 1
ATOM 1454 O O . LYS A 1 181 ? -17.721 -6.192 4.937 1.00 85.06 181 LYS A O 1
ATOM 1459 N N . VAL A 1 182 ? -17.984 -4.686 6.599 1.00 81.25 182 VAL A N 1
ATOM 1460 C CA . VAL A 1 182 ? -16.597 -4.717 7.093 1.00 81.25 182 VAL A CA 1
ATOM 1461 C C . VAL A 1 182 ? -16.300 -6.011 7.845 1.00 81.25 182 VAL A C 1
ATOM 1463 O O . VAL A 1 182 ? -15.138 -6.383 7.940 1.00 81.25 182 VAL A O 1
ATOM 1466 N N . LYS A 1 183 ? -17.349 -6.725 8.285 1.00 65.25 183 LYS A N 1
ATOM 1467 C CA . LYS A 1 183 ? -17.305 -8.010 8.986 1.00 65.25 183 LYS A CA 1
ATOM 1468 C C . LYS A 1 183 ? -16.257 -8.014 10.096 1.00 65.25 183 LYS A C 1
ATOM 1470 O O . LYS A 1 183 ? -15.113 -8.406 9.899 1.00 65.25 183 LYS A O 1
ATOM 1475 N N . THR A 1 184 ? -16.656 -7.688 11.314 1.00 62.72 184 THR A N 1
ATOM 1476 C CA . THR A 1 184 ? -15.901 -8.145 12.486 1.00 62.72 184 THR A CA 1
ATOM 1477 C C . THR A 1 184 ? -16.396 -9.525 12.893 1.00 62.72 184 THR A C 1
ATOM 1479 O O . THR A 1 184 ? -17.433 -9.596 13.537 1.00 62.72 184 THR A O 1
ATOM 1482 N N . GLU A 1 185 ? -15.676 -10.580 12.483 1.00 42.97 185 GLU A N 1
ATOM 1483 C CA . GLU A 1 185 ? -15.464 -11.855 13.206 1.00 42.97 185 GLU A CA 1
ATOM 1484 C C . GLU A 1 185 ? -14.772 -12.907 12.293 1.00 42.97 185 GLU A C 1
ATOM 1486 O O . GLU A 1 185 ? -15.222 -13.164 11.181 1.00 42.97 185 GLU A O 1
ATOM 1491 N N . TYR A 1 186 ? -13.698 -13.543 12.795 1.00 35.12 186 TYR A N 1
ATOM 1492 C CA . TYR A 1 186 ? -12.965 -14.711 12.242 1.00 35.12 186 TYR A CA 1
ATOM 1493 C C . TYR A 1 186 ? -11.796 -14.504 11.256 1.00 35.12 186 TYR A C 1
ATOM 1495 O O . TYR A 1 186 ? -11.684 -15.180 10.234 1.00 35.12 186 TYR A O 1
ATOM 1503 N N . VAL A 1 187 ? -10.786 -13.734 11.668 1.00 28.50 187 VAL A N 1
ATOM 1504 C CA . VAL A 1 187 ? -9.386 -14.104 11.397 1.00 28.50 187 VAL A CA 1
ATOM 1505 C C . VAL A 1 187 ? -8.682 -14.174 12.753 1.00 28.50 187 VAL A C 1
ATOM 1507 O O . VAL A 1 187 ? -8.531 -13.167 13.427 1.00 28.50 187 VAL A O 1
ATOM 1510 N N . TRP A 1 188 ? -8.402 -15.405 13.189 1.00 28.83 188 TRP A N 1
ATOM 1511 C CA . TRP A 1 188 ? -7.810 -15.805 14.470 1.00 28.83 188 TRP A CA 1
ATOM 1512 C C . TRP A 1 188 ? -6.761 -14.852 15.050 1.00 28.83 188 TRP A C 1
ATOM 1514 O O . TRP A 1 188 ? -5.928 -14.346 14.308 1.00 28.83 188 TRP A O 1
ATOM 1524 N N . ILE A 1 189 ? -6.797 -14.729 16.385 1.00 30.56 189 ILE A N 1
ATOM 1525 C CA . ILE A 1 189 ? -5.690 -14.342 17.275 1.00 30.56 189 ILE A CA 1
ATOM 1526 C C . ILE A 1 189 ? -4.342 -14.560 16.589 1.00 30.56 189 ILE A C 1
ATOM 1528 O O . ILE A 1 189 ? -3.920 -15.712 16.515 1.00 30.56 189 ILE A O 1
ATOM 1532 N N . ILE A 1 190 ? -3.701 -13.477 16.144 1.00 35.03 190 ILE A N 1
ATOM 1533 C CA . ILE A 1 190 ? -2.266 -13.192 16.295 1.00 35.03 190 ILE A CA 1
ATOM 1534 C C . ILE A 1 190 ? -2.037 -11.691 16.104 1.00 35.03 190 ILE A C 1
ATOM 1536 O O . ILE A 1 190 ? -2.590 -11.136 15.130 1.00 35.03 190 ILE A O 1
#

Mean predicted aligned error: 5.62 Å

Foldseek 3Di:
DVVVLVPDPDQLLVDLVSLQVVLVLQQDQVSLVPPVVVCLVNCVVCSNAVLLVVQNVADDPDPPDPDGPNVVLSVQLNVLSCLCPPVVCVVPVVSNVVSVPDPGCSLVNLLSNQLQSQPPVDDDSLQVSLVVLLVVCVSSPHDPVSSVVSSLSSNCVCVVVCLVPPHDPVDVVSVVVSCVSVDPDDDDDD

Nearest PDB structures (foldseek):
  3wfp-assembly9_B  TM=7.127E-01  e=5.810E-04  Aquifex aeolicus VF5
  3wfp-assembly11_E  TM=7.246E-01  e=1.253E-03  Aquifex aeolicus VF5

Secondary structure (DSSP, 8-state):
-HHHHTT-SS-GGGSHHHHHHHHHHTTSTTHIIIIIHHHHHTTHHHHH-HHHHHHTT----STT-SS-HHHHHHHHHHHHHHTTSHHHHHHSHHHHHHHHH-S--HHHHHHHHHTTTTTTSSS-HHHHHHHHHHHHHHHHT--HHHHHHHHHHHHTTTHHHHHHHHS-TT-HHHHHHHHHHHT-S-S---